Protein AF-0000000085149454 (afdb_homodimer)

Organism: Shewanella frigidimarina (strain NCIMB 400) (NCBI:txid318167)

pLDDT: mean 87.67, std 16.15, range [31.62, 98.44]

Nearest PDB structures (foldseek):
  8e40-assembly1_B  TM=4.290E-01  e=4.181E+00  Human immunodeficiency virus 1
  7w1m-assembly1_A  TM=2.652E-01  e=2.226E+00  Homo sapiens
  8e40-assembly1_B  TM=4.292E-01  e=3.716E+00  Human immunodeficiency virus 1
  5yzm-assembly1_A  TM=4.929E-01  e=4.513E+00  Deinococcus radiodurans R1 = ATCC 13939 = DSM 20539

Secondary structure (DSSP, 8-state):
---------------HHHHHHHHHHHHHHHHHHHHHHTT-EEEEE-GGG-EEETTTEEEEEEEEEESS-EEEEEEEESEEEEEEEGGG-SSHHHHHHHHHHHHHHHHHHHHHTSGGGSHHHHHHHHHHHHHHHHHHHHHH-GGGT-/---------------HHHHHHHHHHHHHHHHHHHHHHTT-EEEEE-GGG-EEETTTEEEEEEEEEESS-EEEEEEEESEEEEEEEGGG-SSHHHHHHHHHHHHHHHHHHHHHTSGGGSHHHHHHHHHHHHHHHHHHHHHH-GGGT-

Foldseek 3Di:
DPPPPPPPPPPPPPDPVVVQVVQVVVQVVLQQVVCVVVFWHFDDWPVVQWADQPQAKTWTWTFTPPPHTFIKIWIGHPADIDIDGCVQAVGSLSVLLVLLVVLLVVLVVLVVVVVVVDVVSPVVSVRSNVVSVVSVVCSVPVVRVD/DPPPPPPPPPPPPPDPVVVQVVQVVVQVVLQQVVCVVVFWHFDDWPVVQWADQPQAKTWTWTFTPPPHTFIKIWMGHPADIDIDGCVQAVGSLSVLLVLLVVLLVVLVVLVVVVVVVDVVSPVVSVRSNVVSVVSVVCSVPVVRVD

Structure (mmCIF, N/CA/C/O backbone):
data_AF-0000000085149454-model_v1
#
loop_
_entity.id
_entity.type
_entity.pdbx_description
1 polymer 'DUF4826 domain-containing protein'
#
loop_
_atom_site.group_PDB
_atom_site.id
_atom_site.type_symbol
_atom_site.label_atom_id
_atom_site.label_alt_id
_atom_site.label_comp_id
_atom_site.label_asym_id
_atom_site.label_entity_id
_atom_site.label_seq_id
_atom_site.pdbx_PDB_ins_code
_atom_site.Cartn_x
_atom_site.Cartn_y
_atom_site.Cartn_z
_atom_site.occupancy
_atom_site.B_iso_or_equiv
_atom_site.auth_seq_id
_atom_site.auth_comp_id
_atom_site.auth_asym_id
_atom_site.auth_atom_id
_atom_site.pdbx_PDB_model_num
ATOM 1 N N . MET A 1 1 ? 54.062 4.578 -20.328 1 31.62 1 MET A N 1
ATOM 2 C CA . MET A 1 1 ? 52.625 4.648 -20.453 1 31.62 1 MET A CA 1
ATOM 3 C C . MET A 1 1 ? 51.938 4.406 -19.094 1 31.62 1 MET A C 1
ATOM 5 O O . MET A 1 1 ? 52.062 3.318 -18.531 1 31.62 1 MET A O 1
ATOM 9 N N . THR A 1 2 ? 51.969 5.34 -18.172 1 37.88 2 THR A N 1
ATOM 10 C CA . THR A 1 2 ? 51.531 5.363 -16.781 1 37.88 2 THR A CA 1
ATOM 11 C C . THR A 1 2 ? 50.031 5.016 -16.672 1 37.88 2 THR A C 1
ATOM 13 O O . THR A 1 2 ? 49.219 5.633 -17.328 1 37.88 2 THR A O 1
ATOM 16 N N . GLU A 1 3 ? 49.656 3.742 -16.625 1 36.41 3 GLU A N 1
ATOM 17 C CA . GLU A 1 3 ? 48.312 3.23 -16.359 1 36.41 3 GLU A CA 1
ATOM 18 C C . GLU A 1 3 ? 47.656 3.971 -15.188 1 36.41 3 GLU A C 1
ATOM 20 O O . GLU A 1 3 ? 48.125 3.867 -14.047 1 36.41 3 GLU A O 1
ATOM 25 N N . GLU A 1 4 ? 47.375 5.258 -15.344 1 37.84 4 GLU A N 1
ATOM 26 C CA . GLU A 1 4 ? 46.594 5.902 -14.305 1 37.84 4 GLU A CA 1
ATOM 27 C C . GLU A 1 4 ? 45.375 5.047 -13.938 1 37.84 4 GLU A C 1
ATOM 29 O O . GLU A 1 4 ? 44.562 4.719 -14.797 1 37.84 4 GLU A O 1
ATOM 34 N N . VAL A 1 5 ? 45.5 4.105 -12.961 1 39.81 5 VAL A N 1
ATOM 35 C CA . VAL A 1 5 ? 44.406 3.383 -12.312 1 39.81 5 VAL A CA 1
ATOM 36 C C . VAL A 1 5 ? 43.219 4.336 -12.055 1 39.81 5 VAL A C 1
ATOM 38 O O . VAL A 1 5 ? 43.406 5.371 -11.406 1 39.81 5 VAL A O 1
ATOM 41 N N . ALA A 1 6 ? 42.469 4.617 -13.031 1 39.81 6 ALA A N 1
ATOM 42 C CA . ALA A 1 6 ? 41.188 5.285 -12.781 1 39.81 6 ALA A CA 1
ATOM 43 C C . ALA A 1 6 ? 40.625 4.898 -11.422 1 39.81 6 ALA A C 1
ATOM 45 O O . ALA A 1 6 ? 40.406 3.715 -11.148 1 39.81 6 ALA A O 1
ATOM 46 N N . GLU A 1 7 ? 41.125 5.355 -10.273 1 40.78 7 GLU A N 1
ATOM 47 C CA . GLU A 1 7 ? 40.438 5.203 -9 1 40.78 7 GLU A CA 1
ATOM 48 C C . GLU A 1 7 ? 38.938 5.332 -9.164 1 40.78 7 GLU A C 1
ATOM 50 O O . GLU A 1 7 ? 38.438 6.355 -9.641 1 40.78 7 GLU A O 1
ATOM 55 N N . SER A 1 8 ? 38.219 4.379 -9.641 1 42.62 8 SER A N 1
ATOM 56 C CA . SER A 1 8 ? 36.75 4.34 -9.562 1 42.62 8 SER A CA 1
ATOM 57 C C . SER A 1 8 ? 36.25 5.027 -8.305 1 42.62 8 SER A C 1
ATOM 59 O O . SER A 1 8 ? 36.594 4.621 -7.188 1 42.62 8 SER A O 1
ATOM 61 N N . VAL A 1 9 ? 36.281 6.246 -8.125 1 40.88 9 VAL A N 1
ATOM 62 C CA . VAL A 1 9 ? 35.594 6.965 -7.055 1 40.88 9 VAL A CA 1
ATOM 63 C C . VAL A 1 9 ? 34.312 6.234 -6.688 1 40.88 9 VAL A C 1
ATOM 65 O O . VAL A 1 9 ? 33.438 6.07 -7.523 1 40.88 9 VAL A O 1
ATOM 68 N N . ALA A 1 10 ? 34.281 5.191 -5.867 1 44.72 10 ALA A N 1
ATOM 69 C CA . ALA A 1 10 ? 33.156 4.477 -5.273 1 44.72 10 ALA A CA 1
ATOM 70 C C . ALA A 1 10 ? 32 5.422 -5 1 44.72 10 ALA A C 1
ATOM 72 O O . ALA A 1 10 ? 32.188 6.504 -4.434 1 44.72 10 ALA A O 1
ATOM 73 N N . GLN A 1 11 ? 31.172 5.762 -5.797 1 51.03 11 GLN A N 1
ATOM 74 C CA . GLN A 1 11 ? 29.984 6.543 -5.48 1 51.03 11 GLN A CA 1
ATOM 75 C C . GLN A 1 11 ? 29.453 6.203 -4.09 1 51.03 11 GLN A C 1
ATOM 77 O O . GLN A 1 11 ? 29.297 5.031 -3.752 1 51.03 11 GLN A O 1
ATOM 82 N N . PRO A 1 12 ? 29.641 6.988 -3.045 1 52.53 12 PRO A N 1
ATOM 83 C CA . PRO A 1 12 ? 29.281 6.707 -1.653 1 52.53 12 PRO A CA 1
ATOM 84 C C . PRO A 1 12 ? 27.906 6.082 -1.513 1 52.53 12 PRO A C 1
ATOM 86 O O . PRO A 1 12 ? 27.016 6.332 -2.342 1 52.53 12 PRO A O 1
ATOM 89 N N . THR A 1 13 ? 27.781 4.812 -1.107 1 59.75 13 THR A N 1
ATOM 90 C CA . THR A 1 13 ? 26.5 4.273 -0.677 1 59.75 13 THR A CA 1
ATOM 91 C C . THR A 1 13 ? 25.625 5.371 -0.081 1 59.75 13 THR A C 1
ATOM 93 O O . THR A 1 13 ? 26.109 6.211 0.681 1 59.75 13 THR A O 1
ATOM 96 N N . PRO A 1 14 ? 24.703 5.758 -0.839 1 62.75 14 PRO A N 1
ATOM 97 C CA . PRO A 1 14 ? 23.922 6.883 -0.324 1 62.75 14 PRO A CA 1
ATOM 98 C C . PRO A 1 14 ? 23.672 6.785 1.179 1 62.75 14 PRO A C 1
ATOM 100 O O . PRO A 1 14 ? 23.438 5.695 1.699 1 62.75 14 PRO A O 1
ATOM 103 N N . ASP A 1 15 ? 24.031 7.754 2.002 1 77.5 15 ASP A N 1
ATOM 104 C CA . ASP A 1 15 ? 23.797 7.969 3.426 1 77.5 15 ASP A CA 1
ATOM 105 C C . ASP A 1 15 ? 22.312 7.789 3.773 1 77.5 15 ASP A C 1
ATOM 107 O O . ASP A 1 15 ? 21.453 8.406 3.154 1 77.5 15 ASP A O 1
ATOM 111 N N . PRO A 1 16 ? 21.953 6.703 4.484 1 81.94 16 PRO A N 1
ATOM 112 C CA . PRO A 1 16 ? 20.578 6.469 4.895 1 81.94 16 PRO A CA 1
ATOM 113 C C . PRO A 1 16 ? 19.859 7.75 5.309 1 81.94 16 PRO A C 1
ATOM 115 O O . PRO A 1 16 ? 18.656 7.902 5.059 1 81.94 16 PRO A O 1
ATOM 118 N N . GLU A 1 17 ? 20.594 8.633 5.816 1 85.5 17 GLU A N 1
ATOM 119 C CA . GLU A 1 17 ? 19.984 9.891 6.234 1 85.5 17 GLU A CA 1
ATOM 120 C C . GLU A 1 17 ? 19.609 10.758 5.031 1 85.5 17 GLU A C 1
ATOM 122 O O . GLU A 1 17 ? 18.562 11.414 5.027 1 85.5 17 GLU A O 1
ATOM 127 N N . ALA A 1 18 ? 20.438 10.711 4.129 1 84.31 18 ALA A N 1
ATOM 128 C CA . ALA A 1 18 ? 20.172 11.477 2.914 1 84.31 18 ALA A CA 1
ATOM 129 C C . ALA A 1 18 ? 18.938 10.938 2.186 1 84.31 18 ALA A C 1
ATOM 131 O O . ALA A 1 18 ? 18.125 11.703 1.671 1 84.31 18 ALA A O 1
ATOM 132 N N . LEU A 1 19 ? 18.828 9.664 2.268 1 83 19 LEU A N 1
ATOM 133 C CA . LEU A 1 19 ? 17.688 9.023 1.613 1 83 19 LEU A CA 1
ATOM 134 C C . LEU A 1 19 ? 16.391 9.359 2.332 1 83 19 LEU A C 1
ATOM 136 O O . LEU A 1 19 ? 15.367 9.602 1.69 1 83 19 LEU A O 1
ATOM 140 N N . ARG A 1 20 ? 16.484 9.391 3.617 1 89.69 20 ARG A N 1
ATOM 141 C CA . ARG A 1 20 ? 15.312 9.719 4.414 1 89.69 20 ARG A CA 1
ATOM 142 C C . ARG A 1 20 ? 14.859 11.156 4.16 1 89.69 20 ARG A C 1
ATOM 144 O O . ARG A 1 20 ? 13.656 11.422 4.027 1 89.69 20 ARG A O 1
ATOM 151 N N . GLN A 1 21 ? 15.742 12.062 4.07 1 90.56 21 GLN A N 1
ATOM 152 C CA . GLN A 1 21 ? 15.414 13.469 3.834 1 90.56 21 GLN A CA 1
ATOM 153 C C . GLN A 1 21 ? 14.789 13.664 2.457 1 90.56 21 GLN A C 1
ATOM 155 O O . GLN A 1 21 ? 13.836 14.43 2.305 1 90.56 21 GLN A O 1
ATOM 160 N N . GLU A 1 22 ? 15.352 12.984 1.564 1 87.94 22 GLU A N 1
ATOM 161 C CA . GLU A 1 22 ? 14.797 13.062 0.214 1 87.94 22 GLU A CA 1
ATOM 162 C C . GLU A 1 22 ? 13.383 12.508 0.162 1 87.94 22 GLU A C 1
ATOM 164 O O . GLU A 1 22 ? 12.508 13.062 -0.511 1 87.94 22 GLU A O 1
ATOM 169 N N . TRP A 1 23 ? 13.234 11.43 0.861 1 91.81 23 TRP A N 1
ATOM 170 C CA . TRP A 1 23 ? 11.906 10.828 0.929 1 91.81 23 TRP A CA 1
ATOM 171 C C . TRP A 1 23 ? 10.906 11.797 1.55 1 91.81 23 TRP A C 1
ATOM 173 O O . TRP A 1 23 ? 9.789 11.961 1.041 1 91.81 23 TRP A O 1
ATOM 183 N N . VAL A 1 24 ? 11.305 12.477 2.631 1 95 24 VAL A N 1
ATOM 184 C CA . VAL A 1 24 ? 10.438 13.414 3.328 1 95 24 VAL A CA 1
ATOM 185 C C . VAL A 1 24 ? 10.078 14.578 2.4 1 95 24 VAL A C 1
ATOM 187 O O . VAL A 1 24 ? 8.922 15.008 2.352 1 95 24 VAL A O 1
ATOM 190 N N . ARG A 1 25 ? 11.055 15.016 1.659 1 93.12 25 ARG A N 1
ATOM 191 C CA . ARG A 1 25 ? 10.836 16.109 0.715 1 93.12 25 ARG A CA 1
ATOM 192 C C . ARG A 1 25 ? 9.82 15.703 -0.353 1 93.12 25 ARG A C 1
ATOM 194 O O . ARG A 1 25 ? 8.922 16.484 -0.686 1 93.12 25 ARG A O 1
ATOM 201 N N . THR A 1 26 ? 10 14.562 -0.821 1 93.5 26 THR A N 1
ATOM 202 C CA . THR A 1 26 ? 9.094 14.062 -1.846 1 93.5 26 THR A CA 1
ATOM 203 C C . THR A 1 26 ? 7.668 13.977 -1.309 1 93.5 26 THR A C 1
ATOM 205 O O . THR A 1 26 ? 6.715 14.352 -1.998 1 93.5 26 THR A O 1
ATOM 208 N N . GLN A 1 27 ? 7.523 13.484 -0.084 1 95.5 27 GLN A N 1
ATOM 209 C CA . GLN A 1 27 ? 6.199 13.367 0.516 1 95.5 27 GLN A CA 1
ATOM 210 C C . GLN A 1 27 ? 5.598 14.742 0.782 1 95.5 27 GLN A C 1
ATOM 212 O O . GLN A 1 27 ? 4.383 14.93 0.649 1 95.5 27 GLN A O 1
ATOM 217 N N . PHE A 1 28 ? 6.441 15.797 1.107 1 96.12 28 PHE A N 1
ATOM 218 C CA . PHE A 1 28 ? 5.977 17.156 1.335 1 96.12 28 PHE A CA 1
ATOM 219 C C . PHE A 1 28 ? 5.406 17.75 0.055 1 96.12 28 PHE A C 1
ATOM 221 O O . PHE A 1 28 ? 4.344 18.375 0.076 1 96.12 28 PHE A O 1
ATOM 228 N N . GLN A 1 29 ? 6.07 17.469 -1.033 1 94.12 29 GLN A N 1
ATOM 229 C CA . GLN A 1 29 ? 5.613 17.969 -2.33 1 94.12 29 GLN A CA 1
ATOM 230 C C . GLN A 1 29 ? 4.289 17.312 -2.73 1 94.12 29 GLN A C 1
ATOM 232 O O . GLN A 1 29 ? 3.385 18 -3.217 1 94.12 29 GLN A O 1
ATOM 237 N N . LYS A 1 30 ? 4.223 16.109 -2.496 1 94.75 30 LYS A N 1
ATOM 238 C CA . LYS A 1 30 ? 2.986 15.391 -2.797 1 94.75 30 LYS A CA 1
ATOM 239 C C . LYS A 1 30 ? 1.822 15.938 -1.975 1 94.75 30 LYS A C 1
ATOM 241 O O . LYS A 1 30 ? 0.742 16.188 -2.51 1 94.75 30 LYS A O 1
ATOM 246 N N . ALA A 1 31 ? 2.033 16.125 -0.681 1 97 31 ALA A N 1
ATOM 247 C CA . ALA A 1 31 ? 1.018 16.656 0.221 1 97 31 ALA A CA 1
ATOM 248 C C . ALA A 1 31 ? 0.583 18.062 -0.213 1 97 31 ALA A C 1
ATOM 250 O O . ALA A 1 31 ? -0.613 18.359 -0.257 1 97 31 ALA A O 1
ATOM 251 N N . ASN A 1 32 ? 1.528 18.859 -0.635 1 95.5 32 ASN A N 1
ATOM 252 C CA . ASN A 1 32 ? 1.24 20.234 -1.06 1 95.5 32 ASN A CA 1
ATOM 253 C C . ASN A 1 32 ? 0.437 20.25 -2.357 1 95.5 32 ASN A C 1
ATOM 255 O O . ASN A 1 32 ? -0.522 21.016 -2.484 1 95.5 32 ASN A O 1
ATOM 259 N N . ARG A 1 33 ? 0.853 19.453 -3.217 1 95.19 33 ARG A N 1
ATOM 260 C CA . ARG A 1 33 ? 0.145 19.375 -4.488 1 95.19 33 ARG A CA 1
ATOM 261 C C . ARG A 1 33 ? -1.302 18.938 -4.285 1 95.19 33 ARG A C 1
ATOM 263 O O . ARG A 1 33 ? -2.215 19.484 -4.906 1 95.19 33 ARG A O 1
ATOM 270 N N . PHE A 1 34 ? -1.481 17.984 -3.471 1 96.75 34 PHE A N 1
ATOM 271 C CA . PHE A 1 34 ? -2.814 17.484 -3.164 1 96.75 34 PHE A CA 1
ATOM 272 C C . PHE A 1 34 ? -3.68 18.578 -2.547 1 96.75 34 PHE A C 1
ATOM 274 O O . PHE A 1 34 ? -4.82 18.781 -2.971 1 96.75 34 PHE A O 1
ATOM 281 N N . LEU A 1 35 ? -3.166 19.312 -1.598 1 96.69 35 LEU A N 1
ATOM 282 C CA . LEU A 1 35 ? -3.92 20.375 -0.943 1 96.69 35 LEU A CA 1
ATOM 283 C C . LEU A 1 35 ? -4.27 21.484 -1.933 1 96.69 35 LEU A C 1
ATOM 285 O O . LEU A 1 35 ? -5.383 22.016 -1.906 1 96.69 35 LEU A O 1
ATOM 289 N N . ALA A 1 36 ? -3.283 21.734 -2.807 1 94.62 36 ALA A N 1
ATOM 290 C CA . ALA A 1 36 ? -3.52 22.75 -3.83 1 94.62 36 ALA A CA 1
ATOM 291 C C . ALA A 1 36 ? -4.688 22.359 -4.73 1 94.62 36 ALA A C 1
ATOM 293 O O . ALA A 1 36 ? -5.523 23.203 -5.074 1 94.62 36 ALA A O 1
ATOM 294 N N . GLU A 1 37 ? -4.742 21.094 -5.07 1 95.62 37 GLU A N 1
ATOM 295 C CA . GLU A 1 37 ? -5.832 20.594 -5.902 1 95.62 37 GLU A CA 1
ATOM 296 C C . GLU A 1 37 ? -7.176 20.719 -5.191 1 95.62 37 GLU A C 1
ATOM 298 O O . GLU A 1 37 ? -8.219 20.828 -5.836 1 95.62 37 GLU A O 1
ATOM 303 N N . LYS A 1 38 ? -7.207 20.672 -3.906 1 95 38 LYS A N 1
ATOM 304 C CA . LYS A 1 38 ? -8.422 20.781 -3.107 1 95 38 LYS A CA 1
ATOM 305 C C . LYS A 1 38 ? -8.719 22.25 -2.773 1 95 38 LYS A C 1
ATOM 307 O O . LYS A 1 38 ? -9.672 22.547 -2.055 1 95 38 LYS A O 1
ATOM 312 N N . GLY A 1 39 ? -7.816 23.172 -3.25 1 94.25 39 GLY A N 1
ATOM 313 C CA . GLY A 1 39 ? -8.008 24.594 -3.043 1 94.25 39 GLY A CA 1
ATOM 314 C C . GLY A 1 39 ? -7.453 25.078 -1.718 1 94.25 39 GLY A C 1
ATOM 315 O O . GLY A 1 39 ? -7.836 26.156 -1.232 1 94.25 39 GLY A O 1
ATOM 316 N N . VAL A 1 40 ? -6.703 24.312 -1.055 1 94.69 40 VAL A N 1
ATOM 317 C CA . VAL A 1 40 ? -6.098 24.672 0.224 1 94.69 40 VAL A CA 1
ATOM 318 C C . VAL A 1 40 ? -4.625 25.016 0.021 1 94.69 40 VAL A C 1
ATOM 320 O O . VAL A 1 40 ? -3.891 24.281 -0.637 1 94.69 40 VAL A O 1
ATOM 323 N N . ILE A 1 41 ? -4.211 26.156 0.571 1 91.62 41 ILE A N 1
ATOM 324 C CA . ILE A 1 41 ? -2.82 26.578 0.471 1 91.62 41 ILE A CA 1
ATOM 325 C C . ILE A 1 41 ? -2.18 26.578 1.857 1 91.62 41 ILE A C 1
ATOM 327 O O . ILE A 1 41 ? -2.426 27.484 2.66 1 91.62 41 ILE A O 1
ATOM 331 N N . PRO A 1 42 ? -1.394 25.547 2.08 1 93 42 PRO A N 1
ATOM 332 C CA . PRO A 1 42 ? -0.76 25.516 3.4 1 93 42 PRO A CA 1
ATOM 333 C C . PRO A 1 42 ? 0.198 26.688 3.615 1 93 42 PRO A C 1
ATOM 335 O O . PRO A 1 42 ? 0.878 27.125 2.678 1 93 42 PRO A O 1
ATOM 338 N N . SER A 1 43 ? 0.199 27.266 4.828 1 92.44 43 SER A N 1
ATOM 339 C CA . SER A 1 43 ? 1.059 28.406 5.152 1 92.44 43 SER A CA 1
ATOM 340 C C . SER A 1 43 ? 2.195 27.984 6.082 1 92.44 43 SER A C 1
ATOM 342 O O . SER A 1 43 ? 3.25 28.625 6.105 1 92.44 43 SER A O 1
ATOM 344 N N . LYS A 1 44 ? 1.966 26.969 6.898 1 95.62 44 LYS A N 1
ATOM 345 C CA . LYS A 1 44 ? 2.947 26.562 7.902 1 95.62 44 LYS A CA 1
ATOM 346 C C . LYS A 1 44 ? 2.779 25.094 8.281 1 95.62 44 LYS A C 1
ATOM 348 O O . LYS A 1 44 ? 1.657 24.625 8.461 1 95.62 44 LYS A O 1
ATOM 353 N N . VAL A 1 45 ? 3.949 24.375 8.375 1 97.06 45 VAL A N 1
ATOM 354 C CA . VAL A 1 45 ? 3.969 23 8.875 1 97.06 45 VAL A CA 1
ATOM 355 C C . VAL A 1 45 ? 4.363 23 10.352 1 97.06 45 VAL A C 1
ATOM 357 O O . VAL A 1 45 ? 5.367 23.609 10.734 1 97.06 45 VAL A O 1
ATOM 360 N N . LEU A 1 46 ? 3.594 22.438 11.172 1 97.88 46 LEU A N 1
ATOM 361 C CA . LEU A 1 46 ? 3.988 22.219 12.555 1 97.88 46 LEU A CA 1
ATOM 362 C C . LEU A 1 46 ? 4.809 20.938 12.688 1 97.88 46 LEU A C 1
ATOM 364 O O . LEU A 1 46 ? 4.273 19.891 13.07 1 97.88 46 LEU A O 1
ATOM 368 N N . ALA A 1 47 ? 6.086 20.984 12.508 1 95.81 47 ALA A N 1
ATOM 369 C CA . ALA A 1 47 ? 7 19.859 12.328 1 95.81 47 ALA A CA 1
ATOM 370 C C . ALA A 1 47 ? 7.082 19 13.594 1 95.81 47 ALA A C 1
ATOM 372 O O . ALA A 1 47 ? 7.164 17.781 13.516 1 95.81 47 ALA A O 1
ATOM 373 N N . ASP A 1 48 ? 6.977 19.656 14.75 1 96.31 48 ASP A N 1
ATOM 374 C CA . ASP A 1 48 ? 7.125 18.953 16.031 1 96.31 48 ASP A CA 1
ATOM 375 C C . ASP A 1 48 ? 5.953 18.016 16.266 1 96.31 48 ASP A C 1
ATOM 377 O O . ASP A 1 48 ? 6.07 17.062 17.047 1 96.31 48 ASP A O 1
ATOM 381 N N . GLU A 1 49 ? 4.859 18.297 15.602 1 97.5 49 GLU A N 1
ATOM 382 C CA . GLU A 1 49 ? 3.666 17.484 15.805 1 97.5 49 GLU A CA 1
ATOM 383 C C . GLU A 1 49 ? 3.432 16.531 14.633 1 97.5 49 GLU A C 1
ATOM 385 O O . GLU A 1 49 ? 2.535 15.688 14.672 1 97.5 49 GLU A O 1
ATOM 390 N N . SER A 1 50 ? 4.246 16.703 13.555 1 98.06 50 SER A N 1
ATOM 391 C CA . SER A 1 50 ? 4.18 15.852 12.375 1 98.06 50 SER A CA 1
ATOM 392 C C . SER A 1 50 ? 5.062 14.617 12.539 1 98.06 50 SER A C 1
ATOM 394 O O . SER A 1 50 ? 5.98 14.602 13.359 1 98.06 50 SER A O 1
ATOM 396 N N . ARG A 1 51 ? 4.766 13.531 11.852 1 97.81 51 ARG A N 1
ATOM 397 C CA . ARG A 1 51 ? 5.535 12.289 11.922 1 97.81 51 ARG A CA 1
ATOM 398 C C . ARG A 1 51 ? 5.852 11.766 10.531 1 97.81 51 ARG A C 1
ATOM 400 O O . ARG A 1 51 ? 4.992 11.766 9.648 1 97.81 51 ARG A O 1
ATOM 407 N N . TYR A 1 52 ? 7.094 11.453 10.367 1 96.69 52 TYR A N 1
ATOM 408 C CA . TYR A 1 52 ? 7.574 10.891 9.109 1 96.69 52 TYR A CA 1
ATOM 409 C C . TYR A 1 52 ? 7.957 9.43 9.266 1 96.69 52 TYR A C 1
ATOM 411 O O . TYR A 1 52 ? 9.055 9.117 9.742 1 96.69 52 TYR A O 1
ATOM 419 N N . LEU A 1 53 ? 7.078 8.578 8.82 1 94.88 53 LEU A N 1
ATOM 420 C CA . LEU A 1 53 ? 7.258 7.141 8.984 1 94.88 53 LEU A CA 1
ATOM 421 C C . LEU A 1 53 ? 7.762 6.504 7.695 1 94.88 53 LEU A C 1
ATOM 423 O O . LEU A 1 53 ? 7.055 5.707 7.074 1 94.88 53 LEU A O 1
ATOM 427 N N . ALA A 1 54 ? 9 6.867 7.391 1 92.81 54 ALA A N 1
ATOM 428 C CA . ALA A 1 54 ? 9.617 6.309 6.191 1 92.81 54 ALA A CA 1
ATOM 429 C C . ALA A 1 54 ? 9.773 4.797 6.305 1 92.81 54 ALA A C 1
ATOM 431 O O . ALA A 1 54 ? 10.133 4.281 7.371 1 92.81 54 ALA A O 1
ATOM 432 N N . PRO A 1 55 ? 9.562 4.09 5.242 1 91.88 55 PRO A N 1
ATOM 433 C CA . PRO A 1 55 ? 9.18 4.504 3.891 1 91.88 55 PRO A CA 1
ATOM 434 C C . PRO A 1 55 ? 7.676 4.398 3.646 1 91.88 55 PRO A C 1
ATOM 436 O O . PRO A 1 55 ? 7.234 4.367 2.494 1 91.88 55 PRO A O 1
ATOM 439 N N . TYR A 1 56 ? 6.875 4.418 4.688 1 92.81 56 TYR A N 1
ATOM 440 C CA . TYR A 1 56 ? 5.461 4.074 4.551 1 92.81 56 TYR A CA 1
ATOM 441 C C . TYR A 1 56 ? 4.621 5.312 4.27 1 92.81 56 TYR A C 1
ATOM 443 O O . TYR A 1 56 ? 4.008 5.426 3.209 1 92.81 56 TYR A O 1
ATOM 451 N N . LEU A 1 57 ? 4.719 6.27 5.176 1 96.88 57 LEU A N 1
ATOM 452 C CA . LEU A 1 57 ? 3.891 7.461 5.008 1 96.88 57 LEU A CA 1
ATOM 453 C C . LEU A 1 57 ? 4.414 8.609 5.863 1 96.88 57 LEU A C 1
ATOM 455 O O . LEU A 1 57 ? 5.242 8.406 6.754 1 96.88 57 LEU A O 1
ATOM 459 N N . ALA A 1 58 ? 4 9.812 5.469 1 97.94 58 ALA A N 1
ATOM 460 C CA . ALA A 1 58 ? 4.184 11.016 6.27 1 97.94 58 ALA A CA 1
ATOM 461 C C . ALA A 1 58 ? 2.842 11.641 6.641 1 97.94 58 ALA A C 1
ATOM 463 O O . ALA A 1 58 ? 1.918 11.672 5.824 1 97.94 58 ALA A O 1
ATOM 464 N N . ILE A 1 59 ? 2.725 12.062 7.891 1 98.38 59 ILE A N 1
ATOM 465 C CA . ILE A 1 59 ? 1.541 12.766 8.375 1 98.38 59 ILE A CA 1
ATOM 466 C C . ILE A 1 59 ? 1.935 14.156 8.883 1 98.38 59 ILE A C 1
ATOM 468 O O . ILE A 1 59 ? 2.811 14.281 9.742 1 98.38 59 ILE A O 1
ATOM 472 N N . TRP A 1 60 ? 1.317 15.117 8.281 1 98.25 60 TRP A N 1
ATOM 473 C CA . TRP A 1 60 ? 1.692 16.5 8.531 1 98.25 60 TRP A CA 1
ATOM 474 C C . TRP A 1 60 ? 0.565 17.25 9.234 1 98.25 60 TRP A C 1
ATOM 476 O O . TRP A 1 60 ? -0.603 17.125 8.867 1 98.25 60 TRP A O 1
ATOM 486 N N . LYS A 1 61 ? 0.934 17.984 10.258 1 98.31 61 LYS A N 1
ATOM 487 C CA . LYS A 1 61 ? 0.057 19.016 10.789 1 98.31 61 LYS A CA 1
ATOM 488 C C . LYS A 1 61 ? 0.357 20.375 10.141 1 98.31 61 LYS A C 1
ATOM 490 O O . LYS A 1 61 ? 1.468 20.891 10.266 1 98.31 61 LYS A O 1
ATOM 495 N N . MET A 1 62 ? -0.635 20.938 9.414 1 97.56 62 MET A N 1
ATOM 496 C CA . MET A 1 62 ? -0.366 22.141 8.625 1 97.56 62 MET A CA 1
ATOM 497 C C . MET A 1 62 ? -1.429 23.203 8.867 1 97.56 62 MET A C 1
ATOM 499 O O . MET A 1 62 ? -2.615 22.891 8.984 1 97.56 62 MET A O 1
ATOM 503 N N . GLU A 1 63 ? -0.964 24.344 8.875 1 97.06 63 GLU A N 1
ATOM 504 C CA . GLU A 1 63 ? -1.86 25.5 8.945 1 97.06 63 GLU A CA 1
ATOM 505 C C . GLU A 1 63 ? -2.1 26.094 7.566 1 97.06 63 GLU A C 1
ATOM 507 O O . GLU A 1 63 ? -1.199 26.109 6.723 1 97.06 63 GLU A O 1
ATOM 512 N N . SER A 1 64 ? -3.311 26.438 7.332 1 94.81 64 SER A N 1
ATOM 513 C CA . SER A 1 64 ? -3.65 27.172 6.113 1 94.81 64 SER A CA 1
ATOM 514 C C . SER A 1 64 ? -4.336 28.484 6.434 1 94.81 64 SER A C 1
ATOM 516 O O . SER A 1 64 ? -5.07 28.594 7.422 1 94.81 64 SER A O 1
ATOM 518 N N . LYS A 1 65 ? -4.035 29.516 5.617 1 91.69 65 LYS A N 1
ATOM 519 C CA . LYS A 1 65 ? -4.703 30.812 5.742 1 91.69 65 LYS A CA 1
ATOM 520 C C . LYS A 1 65 ? -5.738 31 4.637 1 91.69 65 LYS A C 1
ATOM 522 O O . LYS A 1 65 ? -6.605 31.859 4.734 1 91.69 65 LYS A O 1
ATOM 527 N N . GLN A 1 66 ? -5.605 30.25 3.602 1 87.69 66 GLN A N 1
ATOM 528 C CA . GLN A 1 66 ? -6.512 30.312 2.459 1 87.69 66 GLN A CA 1
ATOM 529 C C . GLN A 1 66 ? -7.105 28.938 2.148 1 87.69 66 GLN A C 1
ATOM 531 O O . GLN A 1 66 ? -6.402 27.922 2.199 1 87.69 66 GLN A O 1
ATOM 536 N N . PRO A 1 67 ? -8.312 28.812 1.808 1 88.56 67 PRO A N 1
ATOM 537 C CA . PRO A 1 67 ? -9.266 29.906 1.664 1 88.56 67 PRO A CA 1
ATOM 538 C C . PRO A 1 67 ? -9.719 30.469 3.008 1 88.56 67 PRO A C 1
ATOM 540 O O . PRO A 1 67 ? -10.227 31.594 3.064 1 88.56 67 PRO A O 1
ATOM 543 N N . LYS A 1 68 ? -9.633 29.609 4.105 1 87.75 68 LYS A N 1
ATOM 544 C CA . LYS A 1 68 ? -9.898 30.078 5.461 1 87.75 68 LYS A CA 1
ATOM 545 C C . LYS A 1 68 ? -8.836 29.594 6.434 1 87.75 68 LYS A C 1
ATOM 547 O O . LYS A 1 68 ? -8.164 28.578 6.18 1 87.75 68 LYS A O 1
ATOM 552 N N . LYS A 1 69 ? -8.672 30.406 7.504 1 92.38 69 LYS A N 1
ATOM 553 C CA . LYS A 1 69 ? -7.734 29.984 8.539 1 92.38 69 LYS A CA 1
ATOM 554 C C . LYS A 1 69 ? -8.156 28.656 9.164 1 92.38 69 LYS A C 1
ATOM 556 O O . LYS A 1 69 ? -9.25 28.562 9.727 1 92.38 69 LYS A O 1
ATOM 561 N N . GLN A 1 70 ? -7.305 27.641 8.93 1 94.88 70 GLN A N 1
ATOM 562 C CA . GLN A 1 70 ? -7.629 26.312 9.422 1 94.88 70 GLN A CA 1
ATOM 563 C C . GLN A 1 70 ? -6.383 25.438 9.516 1 94.88 70 GLN A C 1
ATOM 565 O O . GLN A 1 70 ? -5.398 25.672 8.812 1 94.88 70 GLN A O 1
ATOM 570 N N . THR A 1 71 ? -6.422 24.625 10.508 1 97.06 71 THR A N 1
ATOM 571 C CA . THR A 1 71 ? -5.355 23.641 10.641 1 97.06 71 THR A CA 1
ATOM 572 C C . THR A 1 71 ? -5.848 22.266 10.234 1 97.06 71 THR A C 1
ATOM 574 O O . THR A 1 71 ? -6.988 21.891 10.523 1 97.06 71 THR A O 1
ATOM 577 N N . PHE A 1 72 ? -4.906 21.469 9.531 1 96.88 72 PHE A N 1
ATOM 578 C CA . PHE A 1 72 ? -5.297 20.172 8.992 1 96.88 72 PHE A CA 1
ATOM 579 C C . PHE A 1 72 ? -4.215 19.125 9.258 1 96.88 72 PHE A C 1
ATOM 581 O O . PHE A 1 72 ? -3.045 19.469 9.422 1 96.88 72 PHE A O 1
ATOM 588 N N . TRP A 1 73 ? -4.727 17.938 9.406 1 98.38 73 TRP A N 1
ATOM 589 C CA . TRP A 1 73 ? -3.832 16.797 9.203 1 98.38 73 TRP A CA 1
ATOM 590 C C . TRP A 1 73 ? -3.818 16.375 7.734 1 98.38 73 TRP A C 1
ATOM 592 O O . TRP A 1 73 ? -4.871 16.234 7.113 1 98.38 73 TRP A O 1
ATOM 602 N N . VAL A 1 74 ? -2.645 16.25 7.133 1 98.44 74 VAL A N 1
ATOM 603 C CA . VAL A 1 74 ? -2.504 15.789 5.758 1 98.44 74 VAL A CA 1
ATOM 604 C C . VAL A 1 74 ? -1.604 14.562 5.719 1 98.44 74 VAL A C 1
ATOM 606 O O . VAL A 1 74 ? -0.547 14.531 6.355 1 98.44 74 VAL A O 1
ATOM 609 N N . MET A 1 75 ? -2.051 13.523 4.98 1 98.12 75 MET A N 1
ATOM 610 C CA . MET A 1 75 ? -1.305 12.273 4.887 1 98.12 75 MET A CA 1
ATOM 611 C C . MET A 1 75 ? -0.825 12.039 3.457 1 98.12 75 MET A C 1
ATOM 613 O O . MET A 1 75 ? -1.567 12.273 2.502 1 98.12 75 MET A O 1
ATOM 617 N N . SER A 1 76 ? 0.399 11.617 3.252 1 97.19 76 SER A N 1
ATOM 618 C CA . SER A 1 76 ? 0.966 11.203 1.976 1 97.19 76 SER A CA 1
ATOM 619 C C . SER A 1 76 ? 1.893 10 2.15 1 97.19 76 SER A C 1
ATOM 621 O O . SER A 1 76 ? 2.346 9.719 3.262 1 97.19 76 SER A O 1
ATOM 623 N N . GLY A 1 77 ? 2.199 9.211 1.12 1 94.75 77 GLY A N 1
ATOM 624 C CA . GLY A 1 77 ? 3.012 8.008 1.152 1 94.75 77 GLY A CA 1
ATOM 625 C C . GLY A 1 77 ? 2.676 7.031 0.04 1 94.75 77 GLY A C 1
ATOM 626 O O . GLY A 1 77 ? 2.389 7.441 -1.086 1 94.75 77 GLY A O 1
ATOM 627 N N . ASP A 1 78 ? 2.844 5.801 0.394 1 90 78 ASP A N 1
ATOM 628 C CA . ASP A 1 78 ? 2.438 4.75 -0.536 1 90 78 ASP A CA 1
ATOM 629 C C . ASP A 1 78 ? 0.936 4.492 -0.449 1 90 78 ASP A C 1
ATOM 631 O O . ASP A 1 78 ? 0.507 3.352 -0.252 1 90 78 ASP A O 1
ATOM 635 N N . LEU A 1 79 ? 0.15 5.516 -0.441 1 93.12 79 LEU A N 1
ATOM 636 C CA . LEU A 1 79 ? -1.306 5.578 -0.357 1 93.12 79 LEU A CA 1
ATOM 637 C C . LEU A 1 79 ? -1.823 6.906 -0.896 1 93.12 79 LEU A C 1
ATOM 639 O O . LEU A 1 79 ? -1.053 7.855 -1.066 1 93.12 79 LEU A O 1
ATOM 643 N N . PRO A 1 80 ? -3.109 6.887 -1.34 1 93.06 80 PRO A N 1
ATOM 644 C CA . PRO A 1 80 ? -3.664 8.18 -1.756 1 93.06 80 PRO A CA 1
ATOM 645 C C . PRO A 1 80 ? -3.559 9.242 -0.667 1 93.06 80 PRO A C 1
ATOM 647 O O . PRO A 1 80 ? -3.738 8.945 0.516 1 93.06 80 PRO A O 1
ATOM 650 N N . SER A 1 81 ? -3.205 10.422 -1.066 1 97.25 81 SER A N 1
ATOM 651 C CA . SER A 1 81 ? -3.176 11.516 -0.104 1 97.25 81 SER A CA 1
ATOM 652 C C . SER A 1 81 ? -4.582 11.883 0.357 1 97.25 81 SER A C 1
ATOM 654 O O . SER A 1 81 ? -5.551 11.727 -0.391 1 97.25 81 SER A O 1
ATOM 656 N N . ASP A 1 82 ? -4.668 12.289 1.517 1 97.69 82 ASP A N 1
ATOM 657 C CA . ASP A 1 82 ? -5.922 12.734 2.111 1 97.69 82 ASP A CA 1
ATOM 658 C C . ASP A 1 82 ? -5.672 13.742 3.234 1 97.69 82 ASP A C 1
ATOM 660 O O . ASP A 1 82 ? -4.527 13.969 3.627 1 97.69 82 ASP A O 1
ATOM 664 N N . TYR A 1 83 ? -6.691 14.43 3.629 1 97.62 83 TYR A N 1
ATOM 665 C CA . TYR A 1 83 ? -6.539 15.414 4.695 1 97.62 83 TYR A CA 1
ATOM 666 C C . TYR A 1 83 ? -7.816 15.523 5.52 1 97.62 83 TYR A C 1
ATOM 668 O O . TYR A 1 83 ? -8.891 15.109 5.074 1 97.62 83 TYR A O 1
ATOM 676 N N . VAL A 1 84 ? -7.688 16 6.754 1 97 84 VAL A N 1
ATOM 677 C CA . VAL A 1 84 ? -8.828 16.172 7.648 1 97 84 VAL A CA 1
ATOM 678 C C . VAL A 1 84 ? -8.57 17.328 8.602 1 97 84 VAL A C 1
ATOM 680 O O . VAL A 1 84 ? -7.422 17.688 8.859 1 97 84 VAL A O 1
ATOM 683 N N . ASP A 1 85 ? -9.672 17.859 9.07 1 96.19 85 ASP A N 1
ATOM 684 C CA . ASP A 1 85 ? -9.562 18.938 10.062 1 96.19 85 ASP A CA 1
ATOM 685 C C . ASP A 1 85 ? -8.805 18.469 11.297 1 96.19 85 ASP A C 1
ATOM 687 O O . ASP A 1 85 ? -9.016 17.344 11.773 1 96.19 85 ASP A O 1
ATOM 691 N N . VAL A 1 86 ? -8.062 19.297 11.883 1 96.62 86 VAL A N 1
ATOM 692 C CA . VAL A 1 86 ? -7.188 18.984 13.008 1 96.62 86 VAL A CA 1
ATOM 693 C C . VAL A 1 86 ? -8.031 18.578 14.219 1 96.62 86 VAL A C 1
ATOM 695 O O . VAL A 1 86 ? -7.539 17.891 15.125 1 96.62 86 VAL A O 1
ATOM 698 N N . LYS A 1 87 ? -9.266 18.953 14.281 1 95.5 87 LYS A N 1
ATOM 699 C CA . LYS A 1 87 ? -10.133 18.75 15.438 1 95.5 87 LYS A CA 1
ATOM 700 C C . LYS A 1 87 ? -10.469 17.281 15.617 1 95.5 87 LYS A C 1
ATOM 702 O O . LYS A 1 87 ? -10.844 16.844 16.703 1 95.5 87 LYS A O 1
ATOM 707 N N . VAL A 1 88 ? -10.266 16.484 14.633 1 94.81 88 VAL A N 1
ATOM 708 C CA . VAL A 1 88 ? -10.703 15.094 14.688 1 94.81 88 VAL A CA 1
ATOM 709 C C . VAL A 1 88 ? -9.617 14.242 15.336 1 94.81 88 VAL A C 1
ATOM 711 O O . VAL A 1 88 ? -9.852 13.078 15.672 1 94.81 88 VAL A O 1
ATOM 714 N N . ALA A 1 89 ? -8.406 14.789 15.492 1 96.69 89 ALA A N 1
ATOM 715 C CA . ALA A 1 89 ? -7.281 14.047 16.062 1 96.69 89 ALA A CA 1
ATOM 716 C C . ALA A 1 89 ? -6.312 14.984 16.766 1 96.69 89 ALA A C 1
ATOM 718 O O . ALA A 1 89 ? -5.902 16 16.219 1 96.69 89 ALA A O 1
ATOM 719 N N . ALA A 1 90 ? -5.891 14.57 17.938 1 96.06 90 ALA A N 1
ATOM 720 C CA . ALA A 1 90 ? -4.996 15.406 18.75 1 96.06 90 ALA A CA 1
ATOM 721 C C . ALA A 1 90 ? -3.539 15.164 18.375 1 96.06 90 ALA A C 1
ATOM 723 O O . ALA A 1 90 ? -2.693 16.047 18.531 1 96.06 90 ALA A O 1
ATOM 724 N N . THR A 1 91 ? -3.279 13.938 17.953 1 97.88 91 THR A N 1
ATOM 725 C CA . THR A 1 91 ? -1.906 13.562 17.641 1 97.88 91 THR A CA 1
ATOM 726 C C . THR A 1 91 ? -1.82 12.984 16.219 1 97.88 91 THR A C 1
ATOM 728 O O . THR A 1 91 ? -2.842 12.641 15.625 1 97.88 91 THR A O 1
ATOM 731 N N . ALA A 1 92 ? -0.595 12.922 15.742 1 98.06 92 ALA A N 1
ATOM 732 C CA . ALA A 1 92 ? -0.365 12.281 14.445 1 98.06 92 ALA A CA 1
ATOM 733 C C . ALA A 1 92 ? -0.891 10.852 14.438 1 98.06 92 ALA A C 1
ATOM 735 O O . ALA A 1 92 ? -1.504 10.414 13.461 1 98.06 92 ALA A O 1
ATOM 736 N N . ARG A 1 93 ? -0.673 10.164 15.516 1 98 93 ARG A N 1
ATOM 737 C CA . ARG A 1 93 ? -1.122 8.781 15.648 1 98 93 ARG A CA 1
ATOM 738 C C . ARG A 1 93 ? -2.643 8.695 15.586 1 98 93 ARG A C 1
ATOM 740 O O . ARG A 1 93 ? -3.191 7.836 14.883 1 98 93 ARG A O 1
ATOM 747 N N . ASP A 1 94 ? -3.307 9.625 16.25 1 98.19 94 ASP A N 1
ATOM 748 C CA . ASP A 1 94 ? -4.766 9.68 16.219 1 98.19 94 ASP A CA 1
ATOM 749 C C . ASP A 1 94 ? -5.281 10.008 14.82 1 98.19 94 ASP A C 1
ATOM 751 O O . ASP A 1 94 ? -6.344 9.523 14.414 1 98.19 94 ASP A O 1
ATOM 755 N N . ALA A 1 95 ? -4.559 10.828 14.148 1 98.44 95 ALA A N 1
ATOM 756 C CA . ALA A 1 95 ? -4.957 11.188 12.789 1 98.44 95 ALA A CA 1
ATOM 757 C C . ALA A 1 95 ? -4.93 9.969 11.867 1 98.44 95 ALA A C 1
ATOM 759 O O . ALA A 1 95 ? -5.852 9.758 11.086 1 98.44 95 ALA A O 1
ATOM 760 N N . ILE A 1 96 ? -3.9 9.117 12.023 1 98.25 96 ILE A N 1
ATOM 761 C CA . ILE A 1 96 ? -3.781 7.906 11.211 1 98.25 96 ILE A CA 1
ATOM 762 C C . ILE A 1 96 ? -4.945 6.969 11.516 1 98.25 96 ILE A C 1
ATOM 764 O O . ILE A 1 96 ? -5.523 6.371 10.609 1 98.25 96 ILE A O 1
ATOM 768 N N . ARG A 1 97 ? -5.27 6.906 12.766 1 98 97 ARG A N 1
ATOM 769 C CA . ARG A 1 97 ? -6.414 6.094 13.172 1 98 97 ARG A CA 1
ATOM 770 C C . ARG A 1 97 ? -7.699 6.602 12.531 1 98 97 ARG A C 1
ATOM 772 O O . ARG A 1 97 ? -8.523 5.809 12.062 1 98 97 ARG A O 1
ATOM 779 N N . HIS A 1 98 ? -7.832 7.875 12.57 1 98.19 98 HIS A N 1
ATOM 780 C CA . HIS A 1 98 ? -9.023 8.477 11.992 1 98.19 98 HIS A CA 1
ATOM 781 C C . HIS A 1 98 ? -9.117 8.188 10.5 1 98.19 98 HIS A C 1
ATOM 783 O O . HIS A 1 98 ? -10.172 7.797 10 1 98.19 98 HIS A O 1
ATOM 789 N N . PHE A 1 99 ? -8.008 8.375 9.734 1 98.25 99 PHE A N 1
ATOM 790 C CA . PHE A 1 99 ? -7.988 8.07 8.312 1 98.25 99 PHE A CA 1
ATOM 791 C C . PHE A 1 99 ? -8.336 6.605 8.062 1 98.25 99 PHE A C 1
ATOM 793 O O . PHE A 1 99 ? -9.086 6.289 7.137 1 98.25 99 PHE A O 1
ATOM 800 N N . SER A 1 100 ? -7.777 5.73 8.922 1 97.88 100 SER A N 1
ATOM 801 C CA . SER A 1 100 ? -8.07 4.309 8.797 1 97.88 100 SER A CA 1
ATOM 802 C C . SER A 1 100 ? -9.57 4.047 8.891 1 97.88 100 SER A C 1
ATOM 804 O O . SER A 1 100 ? -10.141 3.371 8.039 1 97.88 100 SER A O 1
ATOM 806 N N . MET A 1 101 ? -10.227 4.594 9.875 1 96.69 101 MET A N 1
ATOM 807 C CA . MET A 1 101 ? -11.656 4.41 10.094 1 96.69 101 MET A CA 1
ATOM 808 C C . MET A 1 101 ? -12.469 4.992 8.938 1 96.69 101 MET A C 1
ATOM 810 O O . MET A 1 101 ? -13.375 4.344 8.422 1 96.69 101 MET A O 1
ATOM 814 N N . MET A 1 102 ? -12.117 6.152 8.523 1 97 102 MET A N 1
ATOM 815 C CA . MET A 1 102 ? -12.828 6.84 7.449 1 97 102 MET A CA 1
ATOM 816 C C . MET A 1 102 ? -12.734 6.055 6.145 1 97 102 MET A C 1
ATOM 818 O O . MET A 1 102 ? -13.719 5.938 5.418 1 97 102 MET A O 1
ATOM 822 N N . TRP A 1 103 ? -11.586 5.598 5.855 1 97.5 103 TRP A N 1
ATOM 823 C CA . TRP A 1 103 ? -11.391 4.859 4.613 1 97.5 103 TRP A CA 1
ATOM 824 C C . TRP A 1 103 ? -12.109 3.514 4.66 1 97.5 103 TRP A C 1
ATOM 826 O O . TRP A 1 103 ? -12.625 3.039 3.646 1 97.5 103 TRP A O 1
ATOM 836 N N . GLN A 1 104 ? -12.156 2.912 5.848 1 94.62 104 GLN A N 1
ATOM 837 C CA . GLN A 1 104 ? -12.922 1.681 6.031 1 94.62 104 GLN A CA 1
ATOM 838 C C . GLN A 1 104 ? -14.398 1.903 5.738 1 94.62 104 GLN A C 1
ATOM 840 O O . GLN A 1 104 ? -15.016 1.127 5.008 1 94.62 104 GLN A O 1
ATOM 845 N N . LEU A 1 105 ? -14.906 2.959 6.301 1 94.56 105 LEU A N 1
ATOM 846 C CA . LEU A 1 105 ? -16.312 3.307 6.109 1 94.56 105 LEU A CA 1
ATOM 847 C C . LEU A 1 105 ? -16.594 3.619 4.645 1 94.56 105 LEU A C 1
ATOM 849 O O . LEU A 1 105 ? -17.594 3.158 4.09 1 94.56 105 LEU A O 1
ATOM 853 N N . LYS A 1 106 ? -15.727 4.363 4.008 1 94.44 106 LYS A N 1
ATOM 854 C CA . LYS A 1 106 ? -15.891 4.707 2.6 1 94.44 106 LYS A CA 1
ATOM 855 C C . LYS A 1 106 ? -15.906 3.457 1.728 1 94.44 106 LYS A C 1
ATOM 857 O O . LYS A 1 106 ? -16.734 3.33 0.825 1 94.44 106 LYS A O 1
ATOM 862 N N . ALA A 1 107 ? -15.008 2.541 2.01 1 92.38 107 ALA A N 1
ATOM 863 C CA . ALA A 1 107 ? -14.93 1.298 1.247 1 92.38 107 ALA A CA 1
ATOM 864 C C . ALA A 1 107 ? -16.203 0.47 1.422 1 92.38 107 ALA A C 1
ATOM 866 O O . ALA A 1 107 ? -16.719 -0.104 0.458 1 92.38 107 ALA A O 1
ATOM 867 N N . GLU A 1 108 ? -16.688 0.404 2.65 1 88.88 108 GLU A N 1
ATOM 868 C CA . GLU A 1 108 ? -17.906 -0.329 2.938 1 88.88 108 GLU A CA 1
ATOM 869 C C . GLU A 1 108 ? -19.094 0.266 2.184 1 88.88 108 GLU A C 1
ATOM 871 O O . GLU A 1 108 ? -19.938 -0.468 1.657 1 88.88 108 GLU A O 1
ATOM 876 N N . ASN A 1 109 ? -19.156 1.523 2.154 1 89.25 109 ASN A N 1
ATOM 877 C CA . ASN A 1 109 ? -20.234 2.211 1.455 1 89.25 109 ASN A CA 1
ATOM 878 C C . ASN A 1 109 ? -20.188 1.951 -0.048 1 89.25 109 ASN A C 1
ATOM 880 O O . ASN A 1 109 ? -21.234 1.786 -0.687 1 89.25 109 ASN A O 1
ATOM 884 N N . LEU A 1 110 ? -19.016 1.946 -0.608 1 86.62 110 LEU A N 1
ATOM 885 C CA . LEU A 1 110 ? -18.844 1.651 -2.027 1 86.62 110 LEU A CA 1
ATOM 886 C C . LEU A 1 110 ? -19.297 0.229 -2.344 1 86.62 110 LEU A C 1
ATOM 888 O O . LEU A 1 110 ? -19.906 -0.016 -3.387 1 86.62 110 LEU A O 1
ATOM 892 N N . HIS A 1 111 ? -19.031 -0.642 -1.423 1 82.75 111 HIS A N 1
ATOM 893 C CA . HIS A 1 111 ? -19.422 -2.033 -1.619 1 82.75 111 HIS A CA 1
ATOM 894 C C . HIS A 1 111 ? -20.938 -2.199 -1.558 1 82.75 111 HIS A C 1
ATOM 896 O O . H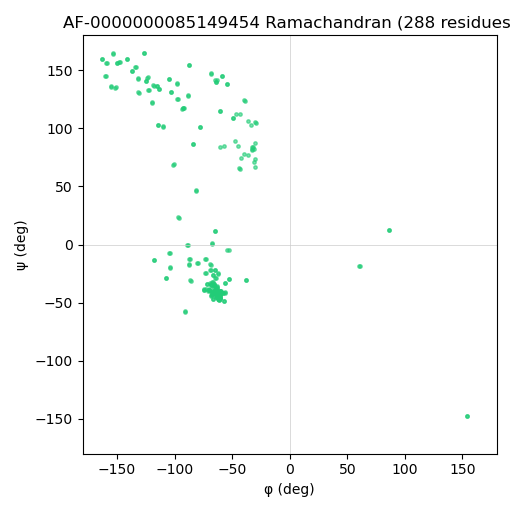IS A 1 111 ? -21.516 -2.941 -2.352 1 82.75 111 HIS A O 1
ATOM 902 N N . LYS A 1 112 ? -21.562 -1.505 -0.654 1 80.31 112 LYS A N 1
ATOM 903 C CA . LYS A 1 112 ? -23 -1.623 -0.427 1 80.31 112 LYS A CA 1
ATOM 904 C C . LYS A 1 112 ? -23.797 -0.939 -1.538 1 80.31 112 LYS A C 1
ATOM 906 O O . LYS A 1 112 ? -24.922 -1.344 -1.848 1 80.31 112 LYS A O 1
ATOM 911 N N . SER A 1 113 ? -23.375 0.111 -1.967 1 75.38 113 SER A N 1
ATOM 912 C CA . SER A 1 113 ? -24.094 0.896 -2.957 1 75.38 113 SER A CA 1
ATOM 913 C C . SER A 1 113 ? -24.203 0.15 -4.281 1 75.38 113 SER A C 1
ATOM 915 O O . SER A 1 113 ? -24.969 0.551 -5.164 1 75.38 113 SER A O 1
ATOM 917 N N . GLY A 1 114 ? -23.891 -1.136 -4.383 1 62.88 114 GLY A N 1
ATOM 918 C CA . GLY A 1 114 ? -24.047 -1.936 -5.586 1 62.88 114 GLY A CA 1
ATOM 919 C C . GLY A 1 114 ? -23.234 -1.414 -6.758 1 62.88 114 GLY A C 1
ATOM 920 O O . GLY A 1 114 ? -23.344 -1.923 -7.875 1 62.88 114 GLY A O 1
ATOM 921 N N . VAL A 1 115 ? -22.828 -0.174 -6.664 1 54.03 115 VAL A N 1
ATOM 922 C CA . VAL A 1 115 ? -22.031 0.435 -7.715 1 54.03 115 VAL A CA 1
ATOM 923 C C . VAL A 1 115 ? -20.797 -0.428 -7.992 1 54.03 115 VAL A C 1
ATOM 925 O O . VAL A 1 115 ? -20.078 -0.206 -8.977 1 54.03 115 VAL A O 1
ATOM 928 N N . THR A 1 116 ? -20.703 -1.476 -7.125 1 58.41 116 THR A N 1
ATOM 929 C CA . THR A 1 116 ? -19.594 -2.4 -7.289 1 58.41 116 THR A CA 1
ATOM 930 C C . THR A 1 116 ? -19.734 -3.189 -8.586 1 58.41 116 THR A C 1
ATOM 932 O O . THR A 1 116 ? -18.891 -4.031 -8.898 1 58.41 116 THR A O 1
ATOM 935 N N . LYS A 1 117 ? -20.844 -2.742 -9.195 1 63.09 117 LYS A N 1
ATOM 936 C CA . LYS A 1 117 ? -20.906 -3.467 -10.461 1 63.09 117 LYS A CA 1
ATOM 937 C C . LYS A 1 117 ? -19.859 -2.945 -11.445 1 63.09 117 LYS A C 1
ATOM 939 O O . LYS A 1 117 ? -19.531 -3.621 -12.422 1 63.09 117 LYS A O 1
ATOM 944 N N . ASP A 1 118 ? -19.344 -1.86 -11.078 1 78.06 118 ASP A N 1
ATOM 945 C CA . ASP A 1 118 ? -18.266 -1.309 -11.898 1 78.06 118 ASP A CA 1
ATOM 946 C C . ASP A 1 118 ? -16.891 -1.764 -11.383 1 78.06 118 ASP A C 1
ATOM 948 O O . ASP A 1 118 ? -16.547 -1.509 -10.234 1 78.06 118 ASP A O 1
ATOM 952 N N . PRO A 1 119 ? -16.219 -2.471 -12.195 1 79.75 119 PRO A N 1
ATOM 953 C CA . PRO A 1 119 ? -14.93 -3.008 -11.789 1 79.75 119 PRO A CA 1
ATOM 954 C C . PRO A 1 119 ? -13.984 -1.933 -11.25 1 79.75 119 PRO A C 1
ATOM 956 O O . PRO A 1 119 ? -13.188 -2.199 -10.344 1 79.75 119 PRO A O 1
ATOM 959 N N . THR A 1 120 ? -14.172 -0.753 -11.766 1 83.88 120 THR A N 1
ATOM 960 C CA . THR A 1 120 ? -13.305 0.338 -11.328 1 83.88 120 THR A CA 1
ATOM 961 C C . THR A 1 120 ? -13.609 0.724 -9.883 1 83.88 120 THR A C 1
ATOM 963 O O . THR A 1 120 ? -12.695 0.965 -9.094 1 83.88 120 THR A O 1
ATOM 966 N N . GLN A 1 121 ? -14.844 0.731 -9.508 1 85.25 121 GLN A N 1
ATOM 967 C CA . GLN A 1 121 ? -15.242 1.084 -8.148 1 85.25 121 GLN A CA 1
ATOM 968 C C . GLN A 1 121 ? -14.867 -0.015 -7.16 1 85.25 121 GLN A C 1
ATOM 970 O O . GLN A 1 121 ? -14.508 0.268 -6.016 1 85.25 121 GLN A O 1
ATOM 975 N N . LEU A 1 122 ? -14.945 -1.196 -7.668 1 83.88 122 LEU A N 1
ATOM 976 C CA . LEU A 1 122 ? -14.555 -2.326 -6.832 1 83.88 122 LEU A CA 1
ATOM 977 C C . LEU A 1 122 ? -13.062 -2.275 -6.512 1 83.88 122 LEU A C 1
ATOM 979 O O . LEU A 1 122 ? -12.664 -2.463 -5.359 1 83.88 122 LEU A O 1
ATOM 983 N N . LYS A 1 123 ? -12.336 -1.938 -7.547 1 86.12 123 LYS A N 1
ATOM 984 C CA . LYS A 1 123 ? -10.891 -1.835 -7.355 1 86.12 123 LYS A CA 1
ATOM 985 C C . LYS A 1 123 ? -10.547 -0.724 -6.371 1 86.12 123 LYS A C 1
ATOM 987 O O . LYS A 1 123 ? -9.648 -0.881 -5.543 1 86.12 123 LYS A O 1
ATOM 992 N N . PHE A 1 124 ? -11.258 0.263 -6.523 1 89.25 124 PHE A N 1
ATOM 993 C CA . PHE A 1 124 ? -11.023 1.392 -5.633 1 89.25 124 PHE A CA 1
ATOM 994 C C . PHE A 1 124 ? -11.398 1.033 -4.199 1 89.25 124 PHE A C 1
ATOM 996 O O . PHE A 1 124 ? -10.664 1.353 -3.262 1 89.25 124 PHE A O 1
ATOM 1003 N N . ALA A 1 125 ? -12.523 0.353 -4.02 1 90.56 125 ALA A N 1
ATOM 1004 C CA . ALA A 1 125 ? -12.953 -0.076 -2.688 1 90.56 125 ALA A CA 1
ATOM 1005 C C . ALA A 1 125 ? -11.922 -1.008 -2.057 1 90.56 125 ALA A C 1
ATOM 1007 O O . ALA A 1 125 ? -11.602 -0.876 -0.873 1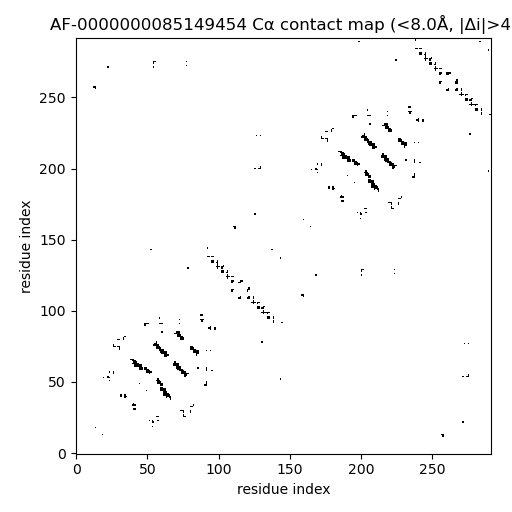 90.56 125 ALA A O 1
ATOM 1008 N N . GLN A 1 126 ? -11.406 -1.818 -2.809 1 89.88 126 GLN A N 1
ATOM 1009 C CA . GLN A 1 126 ? -10.422 -2.773 -2.322 1 89.88 126 GLN A CA 1
ATOM 1010 C C . GLN A 1 126 ? -9.141 -2.064 -1.886 1 89.88 126 GLN A C 1
ATOM 1012 O O . GLN A 1 126 ? -8.547 -2.42 -0.866 1 89.88 126 GLN A O 1
ATOM 1017 N N . LEU A 1 127 ? -8.883 -1.115 -2.734 1 91.12 127 LEU A N 1
ATOM 1018 C CA . LEU A 1 127 ? -7.711 -0.322 -2.387 1 91.12 127 LEU A CA 1
ATOM 1019 C C . LEU A 1 127 ? -7.902 0.372 -1.043 1 91.12 127 LEU A C 1
ATOM 1021 O O . LEU A 1 127 ? -7.031 0.301 -0.173 1 91.12 127 LEU A O 1
ATOM 1025 N N . LEU A 1 128 ? -9.062 0.964 -0.853 1 95 128 LEU A N 1
ATOM 1026 C CA . LEU A 1 128 ? -9.352 1.694 0.378 1 95 128 LEU A CA 1
ATOM 1027 C C . LEU A 1 128 ? -9.336 0.759 1.581 1 95 128 LEU A C 1
ATOM 1029 O O . LEU A 1 128 ? -8.781 1.099 2.631 1 95 128 LEU A O 1
ATOM 1033 N N . VAL A 1 129 ? -9.805 -0.411 1.431 1 94 129 VAL A N 1
ATOM 1034 C CA . VAL A 1 129 ? -9.82 -1.384 2.518 1 94 129 VAL A CA 1
ATOM 1035 C C . VAL A 1 129 ? -8.391 -1.787 2.877 1 94 129 VAL A C 1
ATOM 1037 O O . VAL A 1 129 ? -8.023 -1.809 4.055 1 94 129 VAL A O 1
ATOM 1040 N N . SER A 1 130 ? -7.648 -2.076 1.908 1 93.31 130 SER A N 1
ATOM 1041 C CA . SER A 1 130 ? -6.273 -2.504 2.125 1 93.31 130 SER A CA 1
ATOM 1042 C C . SER A 1 130 ? -5.457 -1.414 2.811 1 93.31 130 SER A C 1
ATOM 1044 O O . SER A 1 130 ? -4.734 -1.683 3.775 1 93.31 130 SER A O 1
ATOM 1046 N N . ARG A 1 131 ? -5.566 -0.189 2.332 1 95.75 131 ARG A N 1
ATOM 1047 C CA . ARG A 1 131 ? -4.816 0.925 2.902 1 95.75 131 ARG A CA 1
ATOM 1048 C C . ARG A 1 131 ? -5.312 1.257 4.309 1 95.75 131 ARG A C 1
ATOM 1050 O O . ARG A 1 131 ? -4.516 1.594 5.188 1 95.75 131 ARG A O 1
ATOM 1057 N N . ALA A 1 132 ? -6.629 1.09 4.492 1 96.94 132 ALA A N 1
ATOM 1058 C CA . ALA A 1 132 ? -7.18 1.317 5.828 1 96.94 132 ALA A CA 1
ATOM 1059 C C . ALA A 1 132 ? -6.617 0.311 6.828 1 96.94 132 ALA A C 1
ATOM 1061 O O . ALA A 1 132 ? -6.262 0.676 7.953 1 96.94 132 ALA A O 1
ATOM 1062 N N . GLU A 1 133 ? -6.531 -0.897 6.43 1 93.56 133 GLU A N 1
ATOM 1063 C CA . GLU A 1 133 ? -5.965 -1.941 7.277 1 93.56 133 GLU A CA 1
ATOM 1064 C C . GLU A 1 133 ? -4.492 -1.671 7.578 1 93.56 133 GLU A C 1
ATOM 1066 O O . GLU A 1 133 ? -4.035 -1.874 8.703 1 93.56 133 GLU A O 1
ATOM 1071 N N . SER A 1 134 ? -3.807 -1.261 6.555 1 93.38 134 SER A N 1
ATOM 1072 C CA . SER A 1 134 ? -2.404 -0.909 6.746 1 93.38 134 SER A CA 1
ATOM 1073 C C . SER A 1 134 ? -2.25 0.231 7.746 1 93.38 134 SER A C 1
ATOM 1075 O O . SER A 1 134 ? -1.389 0.179 8.625 1 93.38 134 SER A O 1
ATOM 1077 N N . LEU A 1 135 ? -3.061 1.243 7.59 1 96.75 135 LEU A N 1
ATOM 1078 C CA . LEU A 1 135 ? -3.029 2.373 8.508 1 96.75 135 LEU A CA 1
ATOM 1079 C C . LEU A 1 135 ? -3.332 1.922 9.938 1 96.75 135 LEU A C 1
ATOM 1081 O O . LEU A 1 135 ? -2.688 2.371 10.883 1 96.75 135 LEU A O 1
ATOM 1085 N N . TYR A 1 136 ? -4.262 1.06 10.078 1 95.44 136 TYR A N 1
ATOM 1086 C CA . TYR A 1 136 ? -4.613 0.533 11.391 1 95.44 136 TYR A CA 1
ATOM 1087 C C . TYR A 1 136 ? -3.432 -0.199 12.016 1 95.44 136 TYR A C 1
ATOM 1089 O O . TYR A 1 136 ? -3.131 -0.006 13.195 1 95.44 136 TYR A O 1
ATOM 1097 N N . LYS A 1 137 ? -2.814 -1.03 11.242 1 92.31 137 LYS A N 1
ATOM 1098 C CA . LYS A 1 137 ? -1.656 -1.772 11.727 1 92.31 137 LYS A CA 1
ATOM 1099 C C . LYS A 1 137 ? -0.532 -0.827 12.141 1 92.31 137 LYS A C 1
ATOM 1101 O O . LYS A 1 137 ? 0.134 -1.052 13.156 1 92.31 137 LYS A O 1
ATOM 1106 N N . MET A 1 138 ? -0.348 0.19 11.344 1 94 138 MET A N 1
ATOM 1107 C CA . MET A 1 138 ? 0.666 1.185 11.688 1 94 138 MET A CA 1
ATOM 1108 C C . MET A 1 138 ? 0.322 1.89 12.992 1 94 138 MET A C 1
ATOM 1110 O O . MET A 1 138 ? 1.203 2.152 13.812 1 94 138 MET A O 1
ATOM 1114 N N . ASN A 1 139 ? -0.936 2.221 13.086 1 96.25 139 ASN A N 1
ATOM 1115 C CA . ASN A 1 139 ? -1.392 2.846 14.32 1 96.25 139 ASN A CA 1
ATOM 1116 C C . ASN A 1 139 ? -1.088 1.974 15.539 1 96.25 139 ASN A C 1
ATOM 1118 O O . ASN A 1 139 ? -0.71 2.482 16.594 1 96.25 139 ASN A O 1
ATOM 1122 N N . GLN A 1 140 ? -1.13 0.665 15.375 1 93.88 140 GLN A N 1
ATOM 1123 C CA . GLN A 1 140 ? -0.98 -0.282 16.469 1 93.88 140 GLN A CA 1
ATOM 1124 C C . GLN A 1 140 ? 0.49 -0.614 16.719 1 93.88 140 GLN A C 1
ATOM 1126 O O . GLN A 1 140 ? 0.838 -1.189 17.75 1 93.88 140 GLN A O 1
ATOM 1131 N N . ASP A 1 141 ? 1.311 -0.328 15.789 1 92.56 141 ASP A N 1
ATOM 1132 C CA . ASP A 1 141 ? 2.725 -0.677 15.891 1 92.56 141 ASP A CA 1
ATOM 1133 C C . ASP A 1 141 ? 3.467 0.303 16.797 1 92.56 141 ASP A C 1
ATOM 1135 O O . ASP A 1 141 ? 3.975 1.325 16.328 1 92.56 141 ASP A O 1
ATOM 1139 N N . GLU A 1 142 ? 3.723 -0.045 17.984 1 93.88 142 GLU A N 1
ATOM 1140 C CA . GLU A 1 142 ? 4.324 0.832 18.984 1 93.88 142 GLU A CA 1
ATOM 1141 C C . GLU A 1 142 ? 5.723 1.27 18.562 1 93.88 142 GLU A C 1
ATOM 1143 O O . GLU A 1 142 ? 6.18 2.352 18.938 1 93.88 142 GLU A O 1
ATOM 1148 N N . LYS A 1 143 ? 6.371 0.45 17.719 1 90.94 143 LYS A N 1
ATOM 1149 C CA . LYS A 1 143 ? 7.738 0.755 17.312 1 90.94 143 LYS A CA 1
ATOM 1150 C C . LYS A 1 143 ? 7.793 2.023 16.469 1 90.94 143 LYS A C 1
ATOM 1152 O O . LYS A 1 143 ? 8.812 2.715 16.438 1 90.94 143 LYS A O 1
ATOM 1157 N N . LEU A 1 144 ? 6.703 2.326 15.812 1 92.31 144 LEU A N 1
ATOM 1158 C CA . LEU A 1 144 ? 6.645 3.488 14.93 1 92.31 144 LEU A CA 1
ATOM 1159 C C . LEU A 1 144 ? 6.426 4.766 15.734 1 92.31 144 LEU A C 1
ATOM 1161 O O . LEU A 1 144 ? 6.637 5.867 15.219 1 92.31 144 LEU A O 1
ATOM 1165 N N . TRP A 1 145 ? 6 4.645 17 1 94 145 TRP A N 1
ATOM 1166 C CA . TRP A 1 145 ? 5.57 5.82 17.75 1 94 145 TRP A CA 1
ATOM 1167 C C . TRP A 1 145 ? 6.457 6.047 18.969 1 94 145 TRP A C 1
ATOM 1169 O O . TRP A 1 145 ? 6.281 7.023 19.703 1 94 145 TRP A O 1
ATOM 1179 N N . GLY A 1 146 ? 7.262 5.008 19.297 1 81.88 146 GLY A N 1
ATOM 1180 C CA . GLY A 1 146 ? 8.164 5.113 20.438 1 81.88 146 GLY A CA 1
ATOM 1181 C C . GLY A 1 146 ? 9.414 5.914 20.141 1 81.88 146 GLY A C 1
ATOM 1182 O O . GLY A 1 146 ? 9.727 6.164 18.969 1 81.88 146 GLY A O 1
ATOM 1183 N N . MET B 1 1 ? -57.312 3.668 -0.453 1 32.03 1 MET B N 1
ATOM 1184 C CA . MET B 1 1 ? -55.969 3.953 -0.951 1 32.03 1 MET B CA 1
ATOM 1185 C C . MET B 1 1 ? -54.906 3.279 -0.081 1 32.03 1 MET B C 1
ATOM 1187 O O . MET B 1 1 ? -54.719 3.67 1.07 1 32.03 1 MET B O 1
ATOM 1191 N N . THR B 1 2 ? -54.781 1.968 -0.088 1 36.94 2 THR B N 1
ATOM 1192 C CA . THR B 1 2 ? -53.938 1.073 0.708 1 36.94 2 THR B CA 1
ATOM 1193 C C . THR B 1 2 ? -52.469 1.382 0.499 1 36.94 2 THR B C 1
ATOM 1195 O O . THR B 1 2 ? -51.969 1.424 -0.637 1 36.94 2 THR B O 1
ATOM 1198 N N . GLU B 1 3 ? -51.844 2.361 1.205 1 38.91 3 GLU B N 1
ATOM 1199 C CA . GLU B 1 3 ? -50.438 2.697 1.274 1 38.91 3 GLU B CA 1
ATOM 1200 C C . GLU B 1 3 ? -49.562 1.442 1.399 1 38.91 3 GLU B C 1
ATOM 1202 O O . GLU B 1 3 ? -49.625 0.741 2.41 1 38.91 3 GLU B O 1
ATOM 1207 N N . GLU B 1 4 ? -49.531 0.583 0.401 1 37.22 4 GLU B N 1
ATOM 1208 C CA . GLU B 1 4 ? -48.562 -0.503 0.418 1 37.22 4 GLU B CA 1
ATOM 1209 C C . GLU B 1 4 ? -47.188 0.003 0.816 1 37.22 4 GLU B C 1
ATOM 1211 O O . GLU B 1 4 ? -46.625 0.879 0.155 1 37.22 4 GLU B O 1
ATOM 1216 N N . VAL B 1 5 ? -46.812 0.142 2.154 1 35.38 5 VAL B N 1
ATOM 1217 C CA . VAL B 1 5 ? -45.469 0.324 2.662 1 35.38 5 VAL B CA 1
ATOM 1218 C C . VAL B 1 5 ? -44.5 -0.598 1.914 1 35.38 5 VAL B C 1
ATOM 1220 O O . VAL B 1 5 ? -44.656 -1.819 1.931 1 35.38 5 VAL B O 1
ATOM 1223 N N . ALA B 1 6 ? -44.188 -0.277 0.747 1 41.75 6 ALA B N 1
ATOM 1224 C CA . ALA B 1 6 ? -43.094 -0.955 0.08 1 41.75 6 ALA B CA 1
ATOM 1225 C C . ALA B 1 6 ? -42.031 -1.374 1.083 1 41.75 6 ALA B C 1
ATOM 1227 O O . ALA B 1 6 ? -41.531 -0.551 1.864 1 41.75 6 ALA B O 1
ATOM 1228 N N . GLU B 1 7 ? -42.156 -2.508 1.758 1 41.19 7 GLU B N 1
ATOM 1229 C CA . GLU B 1 7 ? -41.062 -3.092 2.529 1 41.19 7 GLU B CA 1
ATOM 1230 C C . GLU B 1 7 ? -39.688 -2.793 1.887 1 41.19 7 GLU B C 1
ATOM 1232 O O . GLU B 1 7 ? -39.469 -3.117 0.719 1 41.19 7 GLU B O 1
ATOM 1237 N N . SER B 1 8 ? -39.094 -1.717 2.053 1 43.5 8 SER B N 1
ATOM 1238 C CA . SER B 1 8 ? -37.688 -1.499 1.717 1 43.5 8 SER B CA 1
ATOM 1239 C C . SER B 1 8 ? -36.875 -2.783 1.863 1 43.5 8 SER B C 1
ATOM 1241 O O . SER B 1 8 ? -36.781 -3.342 2.957 1 43.5 8 SER B O 1
ATOM 1243 N N . VAL B 1 9 ? -37.062 -3.766 1.099 1 39.84 9 VAL B N 1
ATOM 1244 C CA . VAL B 1 9 ? -36.188 -4.922 1.091 1 39.84 9 VAL B CA 1
ATOM 1245 C C . VAL B 1 9 ? -34.75 -4.48 1.404 1 39.84 9 VAL B C 1
ATOM 1247 O O . VAL B 1 9 ? -34.188 -3.678 0.67 1 39.84 9 VAL B O 1
ATOM 1250 N N . ALA B 1 10 ? -34.344 -4.285 2.645 1 45.25 10 ALA B N 1
ATOM 1251 C CA . ALA B 1 10 ? -32.969 -4.062 3.154 1 45.25 10 ALA B CA 1
ATOM 1252 C C . ALA B 1 10 ? -31.953 -4.766 2.283 1 45.25 10 ALA B C 1
ATOM 1254 O O . ALA B 1 10 ? -32.094 -5.957 1.989 1 45.25 10 ALA B O 1
ATOM 1255 N N . GLN B 1 11 ? -31.422 -4.309 1.277 1 51.88 11 GLN B N 1
ATOM 1256 C CA . GLN B 1 11 ? -30.328 -4.941 0.551 1 51.88 11 GLN B CA 1
ATOM 1257 C C . GLN B 1 11 ? -29.375 -5.641 1.506 1 51.88 11 GLN B C 1
ATOM 1259 O O . GLN B 1 11 ? -28.953 -5.059 2.514 1 51.88 11 GLN B O 1
ATOM 1264 N N . PRO B 1 12 ? -29.297 -6.949 1.651 1 52.44 12 PRO B N 1
ATOM 1265 C CA . PRO B 1 12 ? -28.516 -7.715 2.621 1 52.44 12 PRO B CA 1
ATOM 1266 C C . PRO B 1 12 ? -27.062 -7.219 2.732 1 52.44 12 PRO B C 1
ATOM 1268 O O . PRO B 1 12 ? -26.516 -6.695 1.763 1 52.44 12 PRO B O 1
ATOM 1271 N N . THR B 1 13 ? -26.641 -6.621 3.859 1 59.75 13 THR B N 1
ATOM 1272 C CA . THR B 1 13 ? -25.219 -6.395 4.129 1 59.75 13 THR B CA 1
ATOM 1273 C C . THR B 1 13 ? -24.375 -7.473 3.469 1 59.75 13 THR B C 1
ATOM 1275 O O . THR B 1 13 ? -24.703 -8.656 3.525 1 59.75 13 THR B O 1
ATOM 1278 N N . PRO B 1 14 ? -23.766 -7.078 2.428 1 62.38 14 PRO B N 1
ATOM 1279 C CA . PRO B 1 14 ? -23.031 -8.133 1.736 1 62.38 14 PRO B CA 1
ATOM 1280 C C . PRO B 1 14 ? -22.328 -9.094 2.699 1 62.38 14 PRO B C 1
ATOM 1282 O O . PRO B 1 14 ? -21.797 -8.664 3.725 1 62.38 14 PRO B O 1
ATOM 1285 N N . ASP B 1 15 ? -22.547 -10.383 2.652 1 77.44 15 ASP B N 1
ATOM 1286 C CA . ASP B 1 15 ? -21.938 -11.508 3.348 1 77.44 15 ASP B CA 1
ATOM 1287 C C . ASP B 1 15 ? -20.406 -11.438 3.258 1 77.44 15 ASP B C 1
ATOM 1289 O O . ASP B 1 15 ? -19.844 -11.305 2.164 1 77.44 15 ASP B O 1
ATOM 1293 N N . PRO B 1 16 ? -19.703 -11.141 4.363 1 82.12 16 PRO B N 1
ATOM 1294 C CA . PRO B 1 16 ? -18.234 -11.086 4.379 1 82.12 16 PRO B CA 1
ATOM 1295 C C . PRO B 1 16 ? -17.594 -12.18 3.521 1 82.12 16 PRO B C 1
ATOM 1297 O O . PRO B 1 16 ? -16.562 -11.953 2.898 1 82.12 16 PRO B O 1
ATOM 1300 N N . GLU B 1 17 ? -18.266 -13.234 3.443 1 85.56 17 GLU B N 1
ATOM 1301 C CA . GLU B 1 17 ? -17.719 -14.328 2.643 1 85.56 17 GLU B CA 1
ATOM 1302 C C . GLU B 1 17 ? -17.844 -14.031 1.149 1 85.56 17 GLU B C 1
ATOM 1304 O O . GLU B 1 17 ? -16.938 -14.352 0.374 1 85.56 17 GLU B O 1
ATOM 1309 N N . ALA B 1 18 ? -18.875 -13.469 0.853 1 84.38 18 ALA B N 1
ATOM 1310 C CA . ALA B 1 18 ? -19.078 -13.109 -0.546 1 84.38 18 ALA B CA 1
ATOM 1311 C C . ALA B 1 18 ? -18.078 -12.055 -0.997 1 84.38 18 ALA B C 1
ATOM 1313 O O . ALA B 1 18 ? -17.562 -12.125 -2.113 1 84.38 18 ALA B O 1
ATOM 1314 N N . LEU B 1 19 ? -17.766 -11.211 -0.079 1 83.12 19 LEU B N 1
ATOM 1315 C CA . LEU B 1 19 ? -16.812 -10.156 -0.382 1 83.12 19 LEU B CA 1
ATOM 1316 C C . LEU B 1 19 ? -15.406 -10.734 -0.551 1 83.12 19 LEU B C 1
ATOM 1318 O O . LEU B 1 19 ? -14.664 -10.312 -1.438 1 83.12 19 LEU B O 1
ATOM 1322 N N . ARG B 1 20 ? -15.125 -11.68 0.275 1 89.56 20 ARG B N 1
ATOM 1323 C CA . ARG B 1 20 ? -13.812 -12.32 0.198 1 89.56 20 ARG B CA 1
ATOM 1324 C C . ARG B 1 20 ? -13.648 -13.078 -1.117 1 89.56 20 ARG B C 1
ATOM 1326 O O . ARG B 1 20 ? -12.594 -13.008 -1.746 1 89.56 20 ARG B O 1
ATOM 1333 N N . GLN B 1 21 ? -14.633 -13.758 -1.551 1 90.69 21 GLN B N 1
ATOM 1334 C CA . GLN B 1 21 ? -14.578 -14.523 -2.793 1 90.69 21 GLN B CA 1
ATOM 1335 C C . GLN B 1 21 ? -14.422 -13.602 -3.998 1 90.69 21 GLN B C 1
ATOM 1337 O O . GLN B 1 21 ? -13.664 -13.906 -4.926 1 90.69 21 GLN B O 1
ATOM 1342 N N . GLU B 1 22 ? -15.125 -12.57 -3.916 1 88.06 22 GLU B N 1
ATOM 1343 C CA . GLU B 1 22 ? -15.016 -11.602 -5 1 88.06 22 GLU B CA 1
ATOM 1344 C C . GLU B 1 22 ? -13.617 -10.992 -5.059 1 88.06 22 GLU B C 1
ATOM 1346 O O . GLU B 1 22 ? -13.07 -10.789 -6.145 1 88.06 22 GLU B O 1
ATOM 1351 N N . TRP B 1 23 ? -13.141 -10.727 -3.902 1 91.94 23 TRP B N 1
ATOM 1352 C CA . TRP B 1 23 ? -11.781 -10.195 -3.83 1 91.94 23 TRP B CA 1
ATOM 1353 C C . TRP B 1 23 ? -10.781 -11.172 -4.422 1 91.94 23 TRP B C 1
ATOM 1355 O O . TRP B 1 23 ? -9.898 -10.781 -5.195 1 91.94 23 TRP B O 1
ATOM 1365 N N . VAL B 1 24 ? -10.922 -12.453 -4.098 1 95.06 24 VAL B N 1
ATOM 1366 C CA . VAL B 1 24 ? -10.016 -13.492 -4.578 1 95.06 24 VAL B CA 1
ATOM 1367 C C . VAL B 1 24 ? -10.102 -13.594 -6.102 1 95.06 24 VAL B C 1
ATOM 1369 O O . VAL B 1 24 ? -9.086 -13.703 -6.781 1 95.06 24 VAL B O 1
ATOM 1372 N N . ARG B 1 25 ? -11.305 -13.492 -6.582 1 93.19 25 ARG B N 1
ATOM 1373 C CA . ARG B 1 25 ? -11.516 -13.555 -8.023 1 93.19 25 ARG B CA 1
ATOM 1374 C C . ARG B 1 25 ? -10.82 -12.391 -8.727 1 93.19 25 ARG B C 1
ATOM 1376 O O . ARG B 1 25 ? -10.18 -12.578 -9.758 1 93.19 25 ARG B O 1
ATOM 1383 N N . THR B 1 26 ? -10.984 -11.289 -8.164 1 93.56 26 THR B N 1
ATOM 1384 C CA . THR B 1 26 ? -10.367 -10.094 -8.734 1 93.56 26 THR B CA 1
ATOM 1385 C C . THR B 1 26 ? -8.844 -10.234 -8.758 1 93.56 26 THR B C 1
ATOM 1387 O O . THR B 1 26 ? -8.203 -9.883 -9.742 1 93.56 26 THR B O 1
ATOM 1390 N N . GLN B 1 27 ? -8.281 -10.734 -7.672 1 95.56 27 GLN B N 1
ATOM 1391 C CA . GLN B 1 27 ? -6.832 -10.914 -7.602 1 95.56 27 GLN B CA 1
ATOM 1392 C C . GLN B 1 27 ? -6.359 -11.977 -8.586 1 95.56 27 GLN B C 1
ATOM 1394 O O . GLN B 1 27 ? -5.281 -11.859 -9.172 1 95.56 27 GLN B O 1
ATOM 1399 N N . PHE B 1 28 ? -7.203 -13.047 -8.875 1 96.19 28 PHE B N 1
ATOM 1400 C CA . PHE B 1 28 ? -6.871 -14.094 -9.828 1 96.19 28 PHE B CA 1
ATOM 1401 C C . PHE B 1 28 ? -6.793 -13.531 -11.242 1 96.19 28 PHE B C 1
ATOM 1403 O O . PHE B 1 28 ? -5.867 -13.844 -11.992 1 96.19 28 PHE B O 1
ATOM 1410 N N . GLN B 1 29 ? -7.699 -12.656 -11.531 1 94.25 29 GLN B N 1
ATOM 1411 C CA . GLN B 1 29 ? -7.723 -12.016 -12.844 1 94.25 29 GLN B CA 1
ATOM 1412 C C . GLN B 1 29 ? -6.508 -11.117 -13.047 1 94.25 29 GLN B C 1
ATOM 1414 O O . GLN B 1 29 ? -5.887 -11.125 -14.109 1 94.25 29 GLN B O 1
ATOM 1419 N N . LYS B 1 30 ? -6.223 -10.43 -12.055 1 94.81 30 LYS B N 1
ATOM 1420 C CA . LYS B 1 30 ? -5.051 -9.562 -12.109 1 94.81 30 LYS B CA 1
ATOM 1421 C C . LYS B 1 30 ? -3.773 -10.375 -12.32 1 94.81 30 LYS B C 1
ATOM 1423 O O . LYS B 1 30 ? -2.945 -10.031 -13.164 1 94.81 30 LYS B O 1
ATOM 1428 N N . ALA B 1 31 ? -3.611 -11.438 -11.555 1 97.06 31 ALA B N 1
ATOM 1429 C CA . ALA B 1 31 ? -2.451 -12.32 -11.664 1 97.06 31 ALA B CA 1
ATOM 1430 C C . ALA B 1 31 ? -2.354 -12.93 -13.062 1 97.06 31 ALA B C 1
ATOM 1432 O O . ALA B 1 31 ? -1.275 -12.953 -13.664 1 97.06 31 ALA B O 1
ATOM 1433 N N . ASN B 1 32 ? -3.48 -13.312 -13.617 1 95.62 32 ASN B N 1
ATOM 1434 C CA . ASN B 1 32 ? -3.514 -13.93 -14.938 1 95.62 32 ASN B CA 1
ATOM 1435 C C . ASN B 1 32 ? -3.146 -12.93 -16.031 1 95.62 32 ASN B C 1
ATOM 1437 O O . ASN B 1 32 ? -2.379 -13.242 -16.938 1 95.62 32 ASN B O 1
ATOM 1441 N N . ARG B 1 33 ? -3.686 -11.805 -15.891 1 95.31 33 ARG B N 1
ATOM 1442 C CA . ARG B 1 33 ? -3.389 -10.758 -16.859 1 95.31 33 ARG B CA 1
ATOM 1443 C C . ARG B 1 33 ? -1.904 -10.414 -16.859 1 95.31 33 ARG B C 1
ATOM 1445 O O . ARG B 1 33 ? -1.299 -10.234 -17.922 1 95.31 33 ARG B O 1
ATOM 1452 N N . PHE B 1 34 ? -1.366 -10.328 -15.727 1 96.81 34 PHE B N 1
ATOM 1453 C CA . PHE B 1 34 ? 0.05 -10.016 -15.57 1 96.81 34 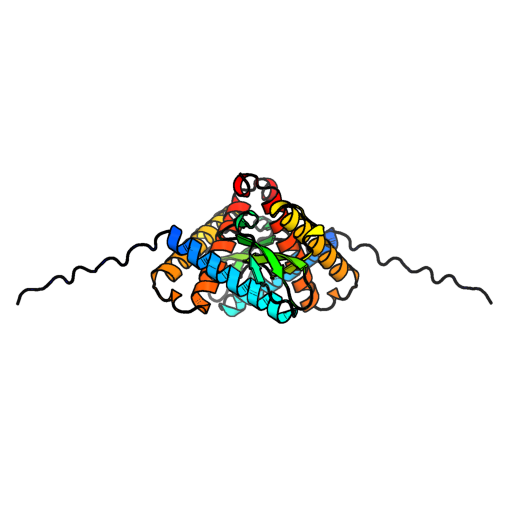PHE B CA 1
ATOM 1454 C C . PHE B 1 34 ? 0.913 -11.102 -16.219 1 96.81 34 PHE B C 1
ATOM 1456 O O . PHE B 1 34 ? 1.835 -10.797 -16.969 1 96.81 34 PHE B O 1
ATOM 1463 N N . LEU B 1 35 ? 0.609 -12.344 -15.969 1 96.69 35 LEU B N 1
ATOM 1464 C CA . LEU B 1 35 ? 1.38 -13.445 -16.531 1 96.69 35 LEU B CA 1
ATOM 1465 C C . LEU B 1 35 ? 1.269 -13.469 -18.047 1 96.69 35 LEU B C 1
ATOM 1467 O O . LEU B 1 35 ? 2.258 -13.719 -18.75 1 96.69 35 LEU B O 1
ATOM 1471 N N . ALA B 1 36 ? 0.043 -13.156 -18.484 1 94.62 36 ALA B N 1
ATOM 1472 C CA . ALA B 1 36 ? -0.175 -13.109 -19.938 1 94.62 36 ALA B CA 1
ATOM 1473 C C . ALA B 1 36 ? 0.709 -12.055 -20.594 1 94.62 36 ALA B C 1
ATOM 1475 O O . ALA B 1 36 ? 1.284 -12.289 -21.656 1 94.62 36 ALA B O 1
ATOM 1476 N N . GLU B 1 37 ? 0.827 -10.938 -19.938 1 95.69 37 GLU B N 1
ATOM 1477 C CA . GLU B 1 37 ? 1.667 -9.859 -20.438 1 95.69 37 GLU B CA 1
ATOM 1478 C C . GLU B 1 37 ? 3.137 -10.266 -20.469 1 95.69 37 GLU B C 1
ATOM 1480 O O . GLU B 1 37 ? 3.914 -9.742 -21.266 1 95.69 37 GLU B O 1
ATOM 1485 N N . LYS B 1 38 ? 3.557 -11.141 -19.609 1 95 38 LYS B N 1
ATOM 1486 C CA . LYS B 1 38 ? 4.93 -11.625 -19.547 1 95 38 LYS B CA 1
ATOM 1487 C C . LYS B 1 38 ? 5.125 -12.836 -20.453 1 95 38 LYS B C 1
ATOM 1489 O O . LYS B 1 38 ? 6.207 -13.43 -20.484 1 95 38 LYS B O 1
ATOM 1494 N N . GLY B 1 39 ? 4.012 -13.25 -21.141 1 94.19 39 GLY B N 1
ATOM 1495 C CA . GLY B 1 39 ? 4.074 -14.359 -22.078 1 94.19 39 GLY B CA 1
ATOM 1496 C C . GLY B 1 39 ? 3.887 -15.71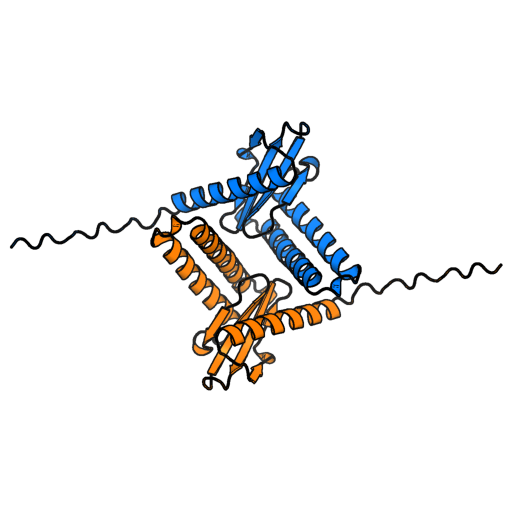1 -21.406 1 94.19 39 GLY B C 1
ATOM 1497 O O . GLY B 1 39 ? 4.262 -16.75 -21.969 1 94.19 39 GLY B O 1
ATOM 1498 N N . VAL B 1 40 ? 3.477 -15.742 -20.219 1 94.69 40 VAL B N 1
ATOM 1499 C CA . VAL B 1 40 ? 3.244 -16.984 -19.469 1 94.69 40 VAL B CA 1
ATOM 1500 C C . VAL B 1 40 ? 1.746 -17.266 -19.406 1 94.69 40 VAL B C 1
ATOM 1502 O O . VAL B 1 40 ? 0.953 -16.375 -19.078 1 94.69 40 VAL B O 1
ATOM 1505 N N . ILE B 1 41 ? 1.36 -18.5 -19.734 1 91.81 41 ILE B N 1
ATOM 1506 C CA . ILE B 1 41 ? -0.042 -18.906 -19.672 1 91.81 41 ILE B CA 1
ATOM 1507 C C . ILE B 1 41 ? -0.229 -19.969 -18.594 1 91.81 41 ILE B C 1
ATOM 1509 O O . ILE B 1 41 ? 0.129 -21.125 -18.797 1 91.81 41 ILE B O 1
ATOM 1513 N N . PRO B 1 42 ? -0.771 -19.516 -17.469 1 93.12 42 PRO B N 1
ATOM 1514 C CA . PRO B 1 42 ? -0.973 -20.516 -16.422 1 93.12 42 PRO B CA 1
ATOM 1515 C C . PRO B 1 42 ? -1.97 -21.594 -16.828 1 93.12 42 PRO B C 1
ATOM 1517 O O . PRO B 1 42 ? -2.949 -21.312 -17.531 1 93.12 42 PRO B O 1
ATOM 1520 N N . SER B 1 43 ? -1.685 -22.844 -16.469 1 92.5 43 SER B N 1
ATOM 1521 C CA . SER B 1 43 ? -2.551 -23.969 -16.812 1 92.5 43 SER B CA 1
ATOM 1522 C C . SER B 1 43 ? -3.297 -24.484 -15.586 1 92.5 43 SER B C 1
ATOM 1524 O O . SER B 1 43 ? -4.371 -25.078 -15.703 1 92.5 43 SER B O 1
ATOM 1526 N N . LYS B 1 44 ? -2.707 -24.328 -14.406 1 95.62 44 LYS B N 1
ATOM 1527 C CA . LYS B 1 44 ? -3.287 -24.875 -13.188 1 95.62 44 LYS B CA 1
ATOM 1528 C C . LYS B 1 44 ? -2.826 -24.109 -11.953 1 95.62 44 LYS B C 1
ATOM 1530 O O . LYS B 1 44 ? -1.647 -23.766 -11.836 1 95.62 44 LYS B O 1
ATOM 1535 N N . VAL B 1 45 ? -3.807 -23.812 -11.039 1 97.12 45 VAL B N 1
ATOM 1536 C CA . VAL B 1 45 ? -3.492 -23.219 -9.742 1 97.12 45 VAL B CA 1
ATOM 1537 C C . VAL B 1 45 ? -3.424 -24.312 -8.68 1 97.12 45 VAL B C 1
ATOM 1539 O O . VAL B 1 45 ? -4.34 -25.141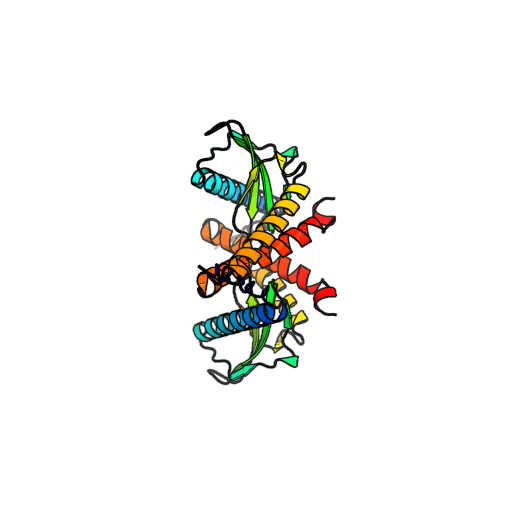 -8.562 1 97.12 45 VAL B O 1
ATOM 1542 N N . LEU B 1 46 ? -2.367 -24.406 -7.988 1 97.88 46 LEU B N 1
ATOM 1543 C CA . LEU B 1 46 ? -2.295 -25.281 -6.828 1 97.88 46 LEU B CA 1
ATOM 1544 C C . LEU B 1 46 ? -2.859 -24.594 -5.59 1 97.88 46 LEU B C 1
ATOM 1546 O O . LEU B 1 46 ? -2.105 -24.062 -4.766 1 97.88 46 LEU B O 1
ATOM 1550 N N . ALA B 1 47 ? -4.125 -24.656 -5.355 1 95.88 47 ALA B N 1
ATOM 1551 C CA . ALA B 1 47 ? -4.891 -23.859 -4.402 1 95.88 47 ALA B CA 1
ATOM 1552 C C . ALA B 1 47 ? -4.477 -24.188 -2.967 1 95.88 47 ALA B C 1
ATOM 1554 O O . ALA B 1 47 ? -4.41 -23.281 -2.123 1 95.88 47 ALA B O 1
ATOM 1555 N N . ASP B 1 48 ? -4.129 -25.438 -2.709 1 96.31 48 ASP B N 1
ATOM 1556 C CA . ASP B 1 48 ? -3.797 -25.875 -1.355 1 96.31 48 ASP B CA 1
ATOM 1557 C C . ASP B 1 48 ? -2.49 -25.25 -0.88 1 96.31 48 ASP B C 1
ATOM 1559 O O . ASP B 1 48 ? -2.248 -25.141 0.324 1 96.31 48 ASP B O 1
ATOM 1563 N N . GLU B 1 49 ? -1.693 -24.844 -1.836 1 97.5 49 GLU B N 1
ATOM 1564 C CA . GLU B 1 49 ? -0.396 -24.281 -1.491 1 97.5 49 GLU B CA 1
ATOM 1565 C C . GLU B 1 49 ? -0.405 -22.75 -1.65 1 97.5 49 GLU B C 1
ATOM 1567 O O . GLU B 1 49 ? 0.563 -22.078 -1.29 1 97.5 49 GLU B O 1
ATOM 1572 N N . SER B 1 50 ? -1.508 -22.219 -2.213 1 98.06 50 SER B N 1
ATOM 1573 C CA . SER B 1 50 ? -1.686 -20.781 -2.387 1 98.06 50 SER B CA 1
ATOM 1574 C C . SER B 1 50 ? -2.311 -20.141 -1.146 1 98.06 50 SER B C 1
ATOM 1576 O O . SER B 1 50 ? -2.932 -20.844 -0.337 1 98.06 50 SER B O 1
ATOM 1578 N N . ARG B 1 51 ? -2.098 -18.875 -0.897 1 97.81 51 ARG B N 1
ATOM 1579 C CA . ARG B 1 51 ? -2.641 -18.156 0.256 1 97.81 51 ARG B CA 1
ATOM 1580 C C . ARG B 1 51 ? -3.295 -16.844 -0.166 1 97.81 51 ARG B C 1
ATOM 1582 O O . ARG B 1 51 ? -2.754 -16.125 -1.001 1 97.81 51 ARG B O 1
ATOM 1589 N N . TYR B 1 52 ? -4.473 -16.672 0.315 1 96.75 52 TYR B N 1
ATOM 1590 C CA . TYR B 1 52 ? -5.234 -15.461 0.049 1 96.75 52 TYR B CA 1
ATOM 1591 C C . TYR B 1 52 ? -5.363 -14.609 1.307 1 96.75 52 TYR B C 1
ATOM 1593 O O . TYR B 1 52 ? -6.219 -14.867 2.154 1 96.75 52 TYR B O 1
ATOM 1601 N N . LEU B 1 53 ? -4.551 -13.586 1.367 1 94.88 53 LEU B N 1
ATOM 1602 C CA . LEU B 1 53 ? -4.484 -12.727 2.545 1 94.88 53 LEU B CA 1
ATOM 1603 C C . LEU B 1 53 ? -5.262 -11.438 2.322 1 94.88 53 LEU B C 1
ATOM 1605 O O . LEU B 1 53 ? -4.676 -10.352 2.283 1 94.88 53 LEU B O 1
ATOM 1609 N N . ALA B 1 54 ? -6.562 -11.625 2.26 1 92.88 54 ALA B N 1
ATOM 1610 C CA . ALA B 1 54 ? -7.438 -10.469 2.064 1 92.88 54 ALA B CA 1
ATOM 1611 C C . ALA B 1 54 ? -7.363 -9.523 3.256 1 92.88 54 ALA B C 1
ATOM 1613 O O . ALA B 1 54 ? -7.316 -9.961 4.406 1 92.88 54 ALA B O 1
ATOM 1614 N N . PRO B 1 55 ? -7.387 -8.258 3.012 1 91.88 55 PRO B N 1
ATOM 1615 C CA . PRO B 1 55 ? -7.48 -7.543 1.734 1 91.88 55 PRO B CA 1
ATOM 1616 C C . PRO B 1 55 ? -6.117 -7.105 1.203 1 91.88 55 PRO B C 1
ATOM 1618 O O . PRO B 1 55 ? -6.039 -6.211 0.357 1 91.88 55 PRO B O 1
ATOM 1621 N N . TYR B 1 56 ? -5.055 -7.762 1.616 1 92.81 56 TYR B N 1
ATOM 1622 C CA . TYR B 1 56 ? -3.715 -7.246 1.35 1 92.81 56 TYR B CA 1
ATOM 1623 C C . TYR B 1 56 ? -3.168 -7.797 0.04 1 92.81 56 TYR B C 1
ATOM 1625 O O . TYR B 1 56 ? -2.91 -7.043 -0.901 1 92.81 56 TYR B O 1
ATOM 1633 N N . LEU B 1 57 ? -3.104 -9.109 -0.032 1 96.81 57 LEU B N 1
ATOM 1634 C CA . LEU B 1 57 ? -2.527 -9.703 -1.233 1 96.81 57 LEU B CA 1
ATOM 1635 C C . LEU B 1 57 ? -2.91 -11.18 -1.347 1 96.81 57 LEU B C 1
ATOM 1637 O O . LEU B 1 57 ? -3.396 -11.773 -0.383 1 96.81 57 LEU B O 1
ATOM 1641 N N . ALA B 1 58 ? -2.807 -11.672 -2.58 1 97.94 58 ALA B N 1
ATOM 1642 C CA . ALA B 1 58 ? -2.898 -13.102 -2.869 1 97.94 58 ALA B CA 1
ATOM 1643 C C . ALA B 1 58 ? -1.6 -13.625 -3.477 1 97.94 58 ALA B C 1
ATOM 1645 O O . ALA B 1 58 ? -0.976 -12.945 -4.297 1 97.94 58 ALA B O 1
ATOM 1646 N N . ILE B 1 59 ? -1.168 -14.781 -3.006 1 98.38 59 ILE B N 1
ATOM 1647 C CA . ILE B 1 59 ? 0.002 -15.461 -3.553 1 98.38 59 ILE B CA 1
ATOM 1648 C C . ILE B 1 59 ? -0.399 -16.828 -4.086 1 98.38 59 ILE B C 1
ATOM 1650 O O . ILE B 1 59 ? -0.983 -17.641 -3.359 1 98.38 59 ILE B O 1
ATOM 1654 N N . TRP B 1 60 ? -0.12 -17 -5.348 1 98.25 60 TRP B N 1
ATOM 1655 C CA . TRP B 1 60 ? -0.579 -18.188 -6.051 1 98.25 60 TRP B CA 1
ATOM 1656 C C . TRP B 1 60 ? 0.601 -19.062 -6.469 1 98.25 60 TRP B C 1
ATOM 1658 O O . TRP B 1 60 ? 1.604 -18.562 -6.977 1 98.25 60 TRP B O 1
ATOM 1668 N N . LYS B 1 61 ? 0.472 -20.344 -6.211 1 98.25 61 LYS B N 1
ATOM 1669 C CA . LYS B 1 61 ? 1.32 -21.328 -6.875 1 98.25 61 LYS B CA 1
ATOM 1670 C C . LYS B 1 61 ? 0.665 -21.844 -8.156 1 98.25 61 LYS B C 1
ATOM 1672 O O . LYS B 1 61 ? -0.419 -22.422 -8.109 1 98.25 61 LYS B O 1
ATOM 1677 N N . MET B 1 62 ? 1.31 -21.594 -9.328 1 97.56 62 MET B N 1
ATOM 1678 C CA . MET B 1 62 ? 0.662 -21.891 -10.594 1 97.56 62 MET B CA 1
ATOM 1679 C C . MET B 1 62 ? 1.601 -22.672 -11.516 1 97.56 62 MET B C 1
ATOM 1681 O O . MET B 1 62 ? 2.797 -22.391 -11.57 1 97.56 62 MET B O 1
ATOM 1685 N N . GLU B 1 63 ? 1.011 -23.531 -12.172 1 97.06 63 GLU B N 1
ATOM 1686 C CA . GLU B 1 63 ? 1.729 -24.266 -13.211 1 97.06 63 GLU B CA 1
ATOM 1687 C C . GLU B 1 63 ? 1.466 -23.672 -14.594 1 97.06 63 GLU B C 1
ATOM 1689 O O . GLU B 1 63 ? 0.364 -23.188 -14.867 1 97.06 63 GLU B O 1
ATOM 1694 N N . SER B 1 64 ? 2.498 -23.609 -15.344 1 94.81 64 SER B N 1
ATOM 1695 C CA . SER B 1 64 ? 2.361 -23.203 -16.734 1 94.81 64 SER B CA 1
ATOM 1696 C C . SER B 1 64 ? 2.928 -24.266 -17.672 1 94.81 64 SER B C 1
ATOM 1698 O O . SER B 1 64 ? 3.9 -24.938 -17.344 1 94.81 64 SER B O 1
ATOM 1700 N 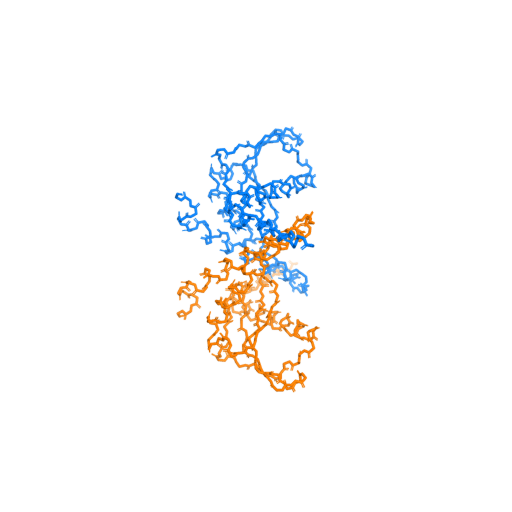N . LYS B 1 65 ? 2.258 -24.438 -18.828 1 91.62 65 LYS B N 1
ATOM 1701 C CA . LYS B 1 65 ? 2.752 -25.344 -19.859 1 91.62 65 LYS B CA 1
ATOM 1702 C C . LYS B 1 65 ? 3.377 -24.562 -21.016 1 91.62 65 LYS B C 1
ATOM 1704 O O . LYS B 1 65 ? 4.117 -25.125 -21.828 1 91.62 65 LYS B O 1
ATOM 1709 N N . GLN B 1 66 ? 3.027 -23.312 -21.109 1 87.62 66 GLN B N 1
ATOM 1710 C CA . GLN B 1 66 ? 3.533 -22.438 -22.156 1 87.62 66 GLN B CA 1
ATOM 1711 C C . GLN B 1 66 ? 4.184 -21.188 -21.562 1 87.62 66 GLN B C 1
ATOM 1713 O O . GLN B 1 66 ? 3.668 -20.609 -20.609 1 87.62 66 GLN B O 1
ATOM 1718 N N . PRO B 1 67 ? 5.234 -20.703 -22.062 1 88.5 67 PRO B N 1
ATOM 1719 C CA . PRO B 1 67 ? 5.953 -21.234 -23.219 1 88.5 67 PRO B CA 1
ATOM 1720 C C . PRO B 1 67 ? 6.711 -22.516 -22.906 1 88.5 67 PRO B C 1
ATOM 1722 O O . PRO B 1 67 ? 7.066 -23.266 -23.812 1 88.5 67 PRO B O 1
ATOM 1725 N N . LYS B 1 68 ? 7.07 -22.703 -21.547 1 87.62 68 LYS B N 1
ATOM 1726 C CA . LYS B 1 68 ? 7.676 -23.953 -21.094 1 87.62 68 LYS B CA 1
ATOM 1727 C C . LYS B 1 68 ? 7.023 -24.438 -19.797 1 87.62 68 LYS B C 1
ATOM 1729 O O . LYS B 1 68 ? 6.441 -23.641 -19.047 1 87.62 68 LYS B O 1
ATOM 1734 N N . LYS B 1 69 ? 7.09 -25.781 -19.656 1 92.19 69 LYS B N 1
ATOM 1735 C CA . LYS B 1 69 ? 6.57 -26.344 -18.406 1 92.19 69 LYS B CA 1
ATOM 1736 C C . LYS B 1 69 ? 7.328 -25.812 -17.203 1 92.19 69 LYS B C 1
ATOM 1738 O O . LYS B 1 69 ? 8.547 -25.984 -17.094 1 92.19 69 LYS B O 1
ATOM 1743 N N . GLN B 1 70 ? 6.586 -25.062 -16.375 1 94.88 70 GLN B N 1
ATOM 1744 C CA . GLN B 1 70 ? 7.219 -24.438 -15.219 1 94.88 70 GLN B CA 1
ATOM 1745 C C . GLN B 1 70 ? 6.18 -24.047 -14.164 1 94.88 70 GLN B C 1
ATOM 1747 O O . GLN B 1 70 ? 5.008 -23.844 -14.484 1 94.88 70 GLN B O 1
ATOM 1752 N N . THR B 1 71 ? 6.617 -24.188 -12.977 1 97.06 71 THR B N 1
ATOM 1753 C CA . THR B 1 71 ? 5.777 -23.734 -11.875 1 97.06 71 THR B CA 1
ATOM 1754 C C . THR B 1 71 ? 6.305 -22.422 -11.297 1 97.06 71 THR B C 1
ATOM 1756 O O . THR B 1 71 ? 7.516 -22.219 -11.195 1 97.06 71 THR B O 1
ATOM 1759 N N . PHE B 1 72 ? 5.309 -21.484 -10.891 1 96.81 72 PHE B N 1
ATOM 1760 C CA . PHE B 1 72 ? 5.688 -20.156 -10.438 1 96.81 72 PHE B CA 1
ATOM 1761 C C . PHE B 1 72 ? 4.879 -19.766 -9.203 1 96.81 72 PHE B C 1
ATOM 1763 O O . PHE B 1 72 ? 3.777 -20.266 -8.992 1 96.81 72 PHE B O 1
ATOM 1770 N N . TRP B 1 73 ? 5.562 -18.984 -8.422 1 98.38 73 TRP B N 1
ATOM 1771 C CA . TRP B 1 73 ? 4.805 -18.156 -7.484 1 98.38 73 TRP B CA 1
ATOM 1772 C C . TRP B 1 73 ? 4.406 -16.828 -8.125 1 98.38 73 TRP B C 1
ATOM 1774 O O . TRP B 1 73 ? 5.238 -16.156 -8.734 1 98.38 73 TRP B O 1
ATOM 1784 N N . VAL B 1 74 ? 3.137 -16.469 -8.078 1 98.44 74 VAL B N 1
ATOM 1785 C CA . VAL B 1 74 ? 2.654 -15.18 -8.586 1 98.44 74 VAL B CA 1
ATOM 1786 C C . VAL B 1 74 ? 1.947 -14.414 -7.465 1 98.44 74 VAL B C 1
ATOM 1788 O O . VAL B 1 74 ? 1.148 -14.992 -6.723 1 98.44 74 VAL B O 1
ATOM 1791 N N . MET B 1 75 ? 2.287 -13.125 -7.336 1 98.12 75 MET B N 1
ATOM 1792 C CA . MET B 1 75 ? 1.715 -12.289 -6.285 1 98.12 75 MET B CA 1
ATOM 1793 C C . MET B 1 75 ? 0.865 -11.172 -6.883 1 98.12 75 MET B C 1
ATOM 1795 O O . MET B 1 75 ? 1.251 -10.562 -7.883 1 98.12 75 MET B O 1
ATOM 1799 N N . SER B 1 76 ? -0.299 -10.891 -6.352 1 97.19 76 SER B N 1
ATOM 1800 C CA . SER B 1 76 ? -1.164 -9.766 -6.695 1 97.19 76 SER B CA 1
ATOM 1801 C C . SER B 1 76 ? -1.832 -9.18 -5.457 1 97.19 76 SER B C 1
ATOM 1803 O O . SER B 1 76 ? -1.896 -9.836 -4.414 1 97.19 76 SER B O 1
ATOM 1805 N N . GLY B 1 77 ? -2.324 -7.945 -5.461 1 94.81 77 GLY B N 1
ATOM 1806 C CA . GLY B 1 77 ? -2.922 -7.234 -4.344 1 94.81 77 GLY B CA 1
ATOM 1807 C C . GLY B 1 77 ? -2.801 -5.727 -4.461 1 94.81 77 GLY B C 1
ATOM 1808 O O . GLY B 1 77 ? -2.906 -5.172 -5.555 1 94.81 77 GLY B O 1
ATOM 1809 N N . ASP B 1 78 ? -2.691 -5.148 -3.324 1 89.88 78 ASP B N 1
ATOM 1810 C CA . ASP B 1 78 ? -2.449 -3.709 -3.293 1 89.88 78 ASP B CA 1
ATOM 1811 C C . ASP B 1 78 ? -0.969 -3.396 -3.504 1 89.88 78 ASP B C 1
ATOM 1813 O O . ASP B 1 78 ? -0.357 -2.695 -2.695 1 89.88 78 ASP B O 1
ATOM 1817 N N . LEU B 1 79 ? -0.371 -4.004 -4.469 1 93.12 79 LEU B N 1
ATOM 1818 C CA . LEU B 1 79 ? 1.021 -3.924 -4.895 1 93.12 79 LEU B CA 1
ATOM 1819 C C . LEU B 1 79 ? 1.179 -4.395 -6.332 1 93.12 79 LEU B C 1
ATOM 1821 O O . LEU B 1 79 ? 0.276 -5.031 -6.887 1 93.12 79 LEU B O 1
ATOM 1825 N N . PRO B 1 80 ? 2.271 -3.902 -6.988 1 92.94 80 PRO B N 1
ATOM 1826 C CA . PRO B 1 80 ? 2.502 -4.434 -8.336 1 92.94 80 PRO B CA 1
ATOM 1827 C C . PRO B 1 80 ? 2.584 -5.957 -8.367 1 92.94 80 PRO B C 1
ATOM 1829 O O . PRO B 1 80 ? 3.146 -6.566 -7.449 1 92.94 80 PRO B O 1
ATOM 1832 N N . SER B 1 81 ? 1.975 -6.531 -9.352 1 97.19 81 SER B N 1
ATOM 1833 C CA . SER B 1 81 ? 2.092 -7.98 -9.508 1 97.19 81 SER B CA 1
ATOM 1834 C C . SER B 1 81 ? 3.512 -8.383 -9.898 1 97.19 81 SER B C 1
ATOM 1836 O O . SER B 1 81 ? 4.223 -7.617 -10.555 1 97.19 81 SER B O 1
ATOM 1838 N N . ASP B 1 82 ? 3.889 -9.469 -9.461 1 97.62 82 ASP B N 1
ATOM 1839 C CA . ASP B 1 82 ? 5.195 -10.039 -9.773 1 97.62 82 ASP B CA 1
ATOM 1840 C C . ASP B 1 82 ? 5.16 -11.562 -9.688 1 97.62 82 ASP B C 1
ATOM 1842 O O . ASP B 1 82 ? 4.164 -12.148 -9.242 1 97.62 82 ASP B O 1
ATOM 1846 N N . TYR B 1 83 ? 6.148 -12.18 -10.242 1 97.62 83 TYR B N 1
ATOM 1847 C CA . TYR B 1 83 ? 6.195 -13.641 -10.211 1 97.62 83 TYR B CA 1
ATOM 1848 C C . TYR B 1 83 ? 7.633 -14.141 -10.148 1 97.62 83 TYR B C 1
ATOM 1850 O O . TYR B 1 83 ? 8.57 -13.398 -10.469 1 97.62 83 TYR B O 1
ATOM 1858 N N . VAL B 1 84 ? 7.82 -15.367 -9.656 1 96.94 84 VAL B N 1
ATOM 1859 C CA . VAL B 1 84 ? 9.141 -15.969 -9.547 1 96.94 84 VAL B CA 1
ATOM 1860 C C . VAL B 1 84 ? 9.031 -17.484 -9.68 1 96.94 84 VAL B C 1
ATOM 1862 O O . VAL B 1 84 ? 7.977 -18.062 -9.422 1 96.94 84 VAL B O 1
ATOM 1865 N N . ASP B 1 85 ? 10.141 -18.047 -10.086 1 96.06 85 ASP B N 1
ATOM 1866 C CA . ASP B 1 85 ? 10.195 -19.5 -10.18 1 96.06 85 ASP B CA 1
ATOM 1867 C C . ASP B 1 85 ? 9.914 -20.141 -8.828 1 96.06 85 ASP B C 1
ATOM 1869 O O . ASP B 1 85 ? 10.398 -19.672 -7.797 1 96.06 85 ASP B O 1
ATOM 1873 N N . VAL B 1 86 ? 9.273 -21.234 -8.82 1 96.56 86 VAL B N 1
ATOM 1874 C CA . VAL B 1 86 ? 8.828 -21.922 -7.617 1 96.56 86 VAL B CA 1
ATOM 1875 C C . VAL B 1 86 ? 10.039 -22.391 -6.812 1 96.56 86 VAL B C 1
ATOM 1877 O O . VAL B 1 86 ? 9.938 -22.625 -5.602 1 96.56 86 VAL B O 1
ATOM 1880 N N . LYS B 1 87 ? 11.172 -22.547 -7.41 1 95.44 87 LYS B N 1
ATOM 1881 C CA . LYS B 1 87 ? 12.367 -23.109 -6.785 1 95.44 87 LYS B CA 1
ATOM 1882 C C . LYS B 1 87 ? 12.93 -22.172 -5.723 1 95.44 87 LYS B C 1
ATOM 1884 O O . LYS B 1 87 ? 13.664 -22.594 -4.832 1 95.44 87 LYS B O 1
ATOM 1889 N N . VAL B 1 88 ? 12.562 -20.969 -5.734 1 94.62 88 VAL B N 1
ATOM 1890 C CA . VAL B 1 88 ? 13.172 -19.984 -4.844 1 94.62 88 VAL B CA 1
ATOM 1891 C C . VAL B 1 88 ? 12.453 -19.984 -3.498 1 94.62 88 VAL B C 1
ATOM 1893 O O . VAL B 1 88 ? 12.93 -19.391 -2.531 1 94.62 88 VAL B O 1
ATOM 1896 N N . ALA B 1 89 ? 11.289 -20.641 -3.42 1 96.62 89 ALA B N 1
ATOM 1897 C CA . ALA B 1 89 ? 10.492 -20.672 -2.195 1 96.62 89 ALA B CA 1
ATOM 1898 C C . ALA B 1 89 ? 9.664 -21.938 -2.109 1 96.62 89 ALA B C 1
ATOM 1900 O O . ALA B 1 89 ? 8.969 -22.312 -3.064 1 96.62 89 ALA B O 1
ATOM 1901 N N . ALA B 1 90 ? 9.672 -22.547 -0.96 1 96 90 ALA B N 1
ATOM 1902 C CA . ALA B 1 90 ? 8.961 -23.812 -0.767 1 96 90 ALA B CA 1
ATOM 1903 C C . ALA B 1 90 ? 7.5 -23.562 -0.4 1 96 90 ALA B C 1
ATOM 1905 O O . ALA B 1 90 ? 6.637 -24.406 -0.655 1 96 90 ALA B O 1
ATOM 1906 N N . THR B 1 91 ? 7.285 -22.453 0.283 1 97.88 91 THR B N 1
ATOM 1907 C CA . THR B 1 91 ? 5.938 -22.141 0.752 1 97.88 91 THR B CA 1
ATOM 1908 C C . THR B 1 91 ? 5.512 -20.75 0.292 1 97.88 91 THR B C 1
ATOM 1910 O O . THR B 1 91 ? 6.344 -19.953 -0.151 1 97.88 91 THR B O 1
ATOM 1913 N N . ALA B 1 92 ? 4.223 -20.516 0.389 1 98.06 92 ALA B N 1
ATOM 1914 C CA . ALA B 1 92 ? 3.699 -19.188 0.086 1 98.06 92 ALA B CA 1
ATOM 1915 C C . ALA B 1 92 ? 4.379 -18.125 0.94 1 98.06 92 ALA B C 1
ATOM 1917 O O . ALA B 1 92 ? 4.719 -17.047 0.446 1 98.06 92 ALA B O 1
ATOM 1918 N N . ARG B 1 93 ? 4.578 -18.438 2.195 1 97.94 93 ARG B N 1
ATOM 1919 C CA . ARG B 1 93 ? 5.219 -17.516 3.125 1 97.94 93 ARG B CA 1
ATOM 1920 C C . ARG B 1 93 ? 6.652 -17.219 2.695 1 97.94 93 ARG B C 1
ATOM 1922 O O . ARG B 1 93 ? 7.07 -16.062 2.691 1 97.94 93 ARG B O 1
ATOM 1929 N N . ASP B 1 94 ? 7.348 -18.234 2.246 1 98.19 94 ASP B N 1
ATOM 1930 C CA . ASP B 1 94 ? 8.711 -18.078 1.758 1 98.19 94 ASP B CA 1
ATOM 1931 C C . ASP B 1 94 ? 8.742 -17.234 0.479 1 98.19 94 ASP B C 1
ATOM 1933 O O . ASP B 1 94 ? 9.688 -16.484 0.245 1 98.19 94 ASP B O 1
ATOM 1937 N N . ALA B 1 95 ? 7.75 -17.422 -0.324 1 98.44 95 ALA B N 1
ATOM 1938 C CA . ALA B 1 95 ? 7.672 -16.656 -1.564 1 98.44 95 ALA B CA 1
ATOM 1939 C C . ALA B 1 95 ? 7.527 -15.172 -1.279 1 98.44 95 ALA B C 1
ATOM 1941 O O . ALA B 1 95 ? 8.188 -14.344 -1.909 1 98.44 95 ALA B O 1
ATOM 1942 N N . ILE B 1 96 ? 6.719 -14.82 -0.268 1 98.25 96 ILE B N 1
ATOM 1943 C CA . ILE B 1 96 ? 6.523 -13.43 0.109 1 98.25 96 ILE B CA 1
ATOM 1944 C C . ILE B 1 96 ? 7.836 -12.844 0.62 1 98.25 96 ILE B C 1
ATOM 1946 O O . ILE B 1 96 ? 8.188 -11.703 0.289 1 98.25 96 ILE B O 1
ATOM 1950 N N . ARG B 1 97 ? 8.523 -13.633 1.371 1 97.94 97 ARG B N 1
ATOM 1951 C CA . ARG B 1 97 ? 9.836 -13.211 1.86 1 97.94 97 ARG B CA 1
ATOM 1952 C C . ARG B 1 97 ? 10.789 -12.938 0.704 1 97.94 97 ARG B C 1
ATOM 1954 O O . ARG B 1 97 ? 11.523 -11.953 0.718 1 97.94 97 ARG B O 1
ATOM 1961 N N . HIS B 1 98 ? 10.758 -13.836 -0.215 1 98.19 98 HIS B N 1
ATOM 1962 C CA . HIS B 1 98 ? 11.633 -13.688 -1.373 1 98.19 98 HIS B CA 1
ATOM 1963 C C . HIS B 1 98 ? 11.312 -12.414 -2.148 1 98.19 98 HIS B C 1
ATOM 1965 O O . HIS B 1 98 ? 12.211 -11.648 -2.5 1 98.19 98 HIS B O 1
ATOM 1971 N N . PHE B 1 99 ? 10.016 -12.148 -2.434 1 98.25 99 PHE B N 1
ATOM 1972 C CA . PHE B 1 99 ? 9.609 -10.93 -3.121 1 98.25 99 PHE B CA 1
ATOM 1973 C C . PHE B 1 99 ? 10.055 -9.695 -2.346 1 98.25 99 PHE B C 1
ATOM 1975 O O . PHE B 1 99 ? 10.523 -8.719 -2.936 1 98.25 99 PHE B O 1
ATOM 1982 N N . SER B 1 100 ? 9.891 -9.773 -1.015 1 97.88 100 SER B N 1
ATOM 1983 C CA . SER B 1 100 ? 10.32 -8.664 -0.172 1 97.88 100 SER B CA 1
ATOM 1984 C C . SER B 1 100 ? 11.797 -8.352 -0.374 1 97.88 100 SER B C 1
ATOM 1986 O O . SER B 1 100 ? 12.164 -7.199 -0.616 1 97.88 100 SER B O 1
ATOM 1988 N N . MET B 1 101 ? 12.633 -9.328 -0.335 1 96.62 101 MET B N 1
ATOM 1989 C CA . MET B 1 101 ? 14.078 -9.172 -0.491 1 96.62 101 MET B CA 1
ATOM 1990 C C . MET B 1 101 ? 14.422 -8.656 -1.884 1 96.62 101 MET B C 1
ATOM 1992 O O . MET B 1 101 ? 15.203 -7.711 -2.025 1 96.62 101 MET B O 1
ATOM 1996 N N . MET B 1 102 ? 13.82 -9.211 -2.861 1 96.94 102 MET B N 1
ATOM 1997 C CA . MET B 1 102 ? 14.07 -8.836 -4.25 1 96.94 102 MET B CA 1
ATOM 1998 C C . MET B 1 102 ? 13.695 -7.379 -4.5 1 96.94 102 MET B C 1
ATOM 2000 O O . MET B 1 102 ? 14.43 -6.652 -5.176 1 96.94 102 MET B O 1
ATOM 2004 N N . TRP B 1 103 ? 12.586 -7.004 -4.016 1 97.5 103 TRP B N 1
ATOM 2005 C CA . TRP B 1 103 ? 12.125 -5.637 -4.234 1 97.5 103 TRP B CA 1
ATOM 2006 C C . TRP B 1 103 ? 12.984 -4.645 -3.461 1 97.5 103 TRP B C 1
ATOM 2008 O O . TRP B 1 103 ? 13.227 -3.527 -3.926 1 97.5 103 TRP B O 1
ATOM 2018 N N . GLN B 1 104 ? 13.477 -5.059 -2.289 1 94.62 104 GLN B N 1
ATOM 2019 C CA . GLN B 1 104 ? 14.406 -4.234 -1.528 1 94.62 104 GLN B CA 1
ATOM 2020 C C . GLN B 1 104 ? 15.695 -3.984 -2.314 1 94.62 104 GLN B C 1
ATOM 2022 O O . GLN B 1 104 ? 16.156 -2.846 -2.416 1 94.62 104 GLN B O 1
ATOM 2027 N N . LEU B 1 105 ? 16.203 -5.047 -2.861 1 94.56 105 LEU B N 1
ATOM 2028 C CA . LEU B 1 105 ? 17.422 -4.965 -3.652 1 94.56 105 LEU B CA 1
ATOM 2029 C C . LEU B 1 105 ? 17.219 -4.105 -4.895 1 94.56 105 LEU B C 1
ATOM 2031 O O . LEU B 1 105 ? 18.062 -3.266 -5.223 1 94.56 105 LEU B O 1
ATOM 2035 N N . LYS B 1 106 ? 16.109 -4.285 -5.574 1 94.44 106 LYS B N 1
ATOM 2036 C CA . LYS B 1 106 ? 15.805 -3.5 -6.766 1 94.44 106 LYS B CA 1
ATOM 2037 C C . LYS B 1 106 ? 15.711 -2.014 -6.438 1 94.44 106 LYS B C 1
ATOM 2039 O O . LYS B 1 106 ? 16.234 -1.176 -7.176 1 94.44 106 LYS B O 1
ATOM 2044 N N . ALA B 1 107 ? 15.07 -1.707 -5.336 1 92.44 107 ALA B N 1
ATOM 2045 C CA . ALA B 1 107 ? 14.93 -0.315 -4.918 1 92.44 107 ALA B CA 1
ATOM 2046 C C . ALA B 1 107 ? 16.281 0.303 -4.598 1 92.44 107 ALA B C 1
ATOM 2048 O O . ALA B 1 107 ? 16.547 1.452 -4.957 1 92.44 107 ALA B O 1
ATOM 2049 N N . GLU B 1 108 ? 17.125 -0.457 -3.914 1 88.88 108 GLU B N 1
ATOM 2050 C CA . GLU B 1 108 ? 18.469 0.01 -3.578 1 88.88 108 GLU B CA 1
ATOM 2051 C C . GLU B 1 108 ? 19.281 0.292 -4.836 1 88.88 108 GLU B C 1
ATOM 2053 O O . GLU B 1 108 ? 20.016 1.286 -4.898 1 88.88 108 GLU B O 1
ATOM 2058 N N . ASN B 1 109 ? 19.156 -0.556 -5.762 1 89.44 109 ASN B N 1
ATOM 2059 C CA . ASN B 1 109 ? 19.875 -0.394 -7.02 1 89.44 109 ASN B CA 1
ATOM 2060 C C . ASN B 1 109 ? 19.422 0.845 -7.781 1 89.44 109 ASN B C 1
ATOM 2062 O O . ASN B 1 109 ? 20.219 1.551 -8.383 1 89.44 109 ASN B O 1
ATOM 2066 N N . LEU B 1 110 ? 18.141 1.094 -7.789 1 86.69 110 LEU B N 1
ATOM 2067 C CA . LEU B 1 110 ? 17.594 2.281 -8.43 1 86.69 110 LEU B CA 1
ATOM 2068 C C . LEU B 1 110 ? 18.0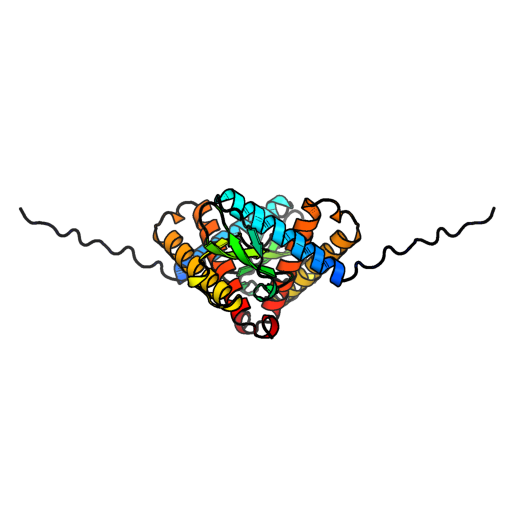94 3.551 -7.758 1 86.69 110 LEU B C 1
ATOM 2070 O O . LEU B 1 110 ? 18.391 4.543 -8.43 1 86.69 110 LEU B O 1
ATOM 2074 N N . HIS B 1 111 ? 18.25 3.463 -6.469 1 82.69 111 HIS B N 1
ATOM 2075 C CA . HIS B 1 111 ? 18.734 4.617 -5.719 1 82.69 111 HIS B CA 1
ATOM 2076 C C . HIS B 1 111 ? 20.203 4.891 -6.012 1 82.69 111 HIS B C 1
ATOM 2078 O O . HIS B 1 111 ? 20.609 6.043 -6.168 1 82.69 111 HIS B O 1
ATOM 2084 N N . LYS B 1 112 ? 20.969 3.854 -6.125 1 80.38 112 LYS B N 1
ATOM 2085 C CA . LYS B 1 112 ? 22.406 3.965 -6.324 1 80.38 112 LYS B CA 1
ATOM 2086 C C . LYS B 1 112 ? 22.734 4.387 -7.754 1 80.38 112 LYS B C 1
ATOM 2088 O O . LYS B 1 112 ? 23.75 5.035 -8 1 80.38 112 LYS B O 1
ATOM 2093 N N . SER B 1 113 ? 22.062 3.9 -8.648 1 75.62 113 SER B N 1
ATOM 2094 C CA . SER B 1 113 ? 22.359 4.156 -10.055 1 75.62 113 SER B CA 1
ATOM 2095 C C . SER B 1 113 ? 22.156 5.629 -10.398 1 75.62 113 SER B C 1
ATOM 2097 O O . SER B 1 113 ? 22.547 6.078 -11.477 1 75.62 113 SER B O 1
ATOM 2099 N N . GLY B 1 114 ? 21.984 6.539 -9.453 1 63.12 114 GLY B N 1
ATOM 2100 C CA . GLY B 1 114 ? 21.859 7.969 -9.695 1 63.12 114 GLY B CA 1
ATOM 2101 C C . GLY B 1 114 ? 20.672 8.32 -10.562 1 63.12 114 GLY B C 1
ATOM 2102 O O . GLY B 1 114 ? 20.5 9.477 -10.953 1 63.12 114 GLY B O 1
ATOM 2103 N N . VAL B 1 115 ? 20.172 7.34 -11.25 1 54.16 115 VAL B N 1
ATOM 2104 C CA . VAL B 1 115 ? 19 7.547 -12.102 1 54.16 115 VAL B CA 1
ATOM 2105 C C . VAL B 1 115 ? 17.875 8.188 -11.297 1 54.16 115 VAL B C 1
ATOM 2107 O O . VAL B 1 115 ? 16.844 8.586 -11.852 1 54.16 115 VAL B O 1
ATOM 2110 N N . THR B 1 116 ? 18.203 8.305 -9.977 1 58.53 116 THR B N 1
ATOM 2111 C CA . THR B 1 116 ? 17.219 8.938 -9.086 1 58.53 116 THR B CA 1
ATOM 2112 C C . THR B 1 116 ? 17.062 10.414 -9.422 1 58.53 116 THR B C 1
ATOM 2114 O O . THR B 1 116 ? 16.281 11.117 -8.781 1 58.53 116 THR B O 1
ATOM 2117 N N . LYS B 1 117 ? 17.891 10.656 -10.469 1 63.28 117 LYS B N 1
ATOM 2118 C CA . LYS B 1 117 ? 17.672 12.062 -10.805 1 63.28 117 LYS B CA 1
ATOM 2119 C C . LYS B 1 117 ? 16.328 12.266 -11.484 1 63.28 117 LYS B C 1
ATOM 2121 O O . LYS B 1 117 ? 15.805 13.383 -11.547 1 63.28 117 LYS B O 1
ATOM 2126 N N . ASP B 1 118 ? 15.781 11.195 -11.859 1 78 118 ASP B N 1
ATOM 2127 C CA . ASP B 1 118 ? 14.445 11.25 -12.453 1 78 118 ASP B CA 1
ATOM 2128 C C . ASP B 1 118 ? 13.375 11.023 -11.391 1 78 118 ASP B C 1
ATOM 2130 O O . ASP B 1 118 ? 13.352 9.977 -10.734 1 78 118 ASP B O 1
ATOM 2134 N N . PRO B 1 119 ? 12.586 12.008 -11.203 1 79.69 119 PRO B N 1
ATOM 2135 C CA . PRO B 1 119 ? 11.555 11.914 -10.172 1 79.69 119 PRO B CA 1
ATOM 2136 C C . PRO B 1 119 ? 10.688 10.664 -10.312 1 79.69 119 PRO B C 1
ATOM 2138 O O . PRO B 1 119 ? 10.242 10.102 -9.305 1 79.69 119 PRO B O 1
ATOM 2141 N N . THR B 1 120 ? 10.555 10.234 -11.531 1 84 120 THR B N 1
ATOM 2142 C CA . THR B 1 120 ? 9.727 9.062 -11.773 1 84 120 THR B CA 1
ATOM 2143 C C . THR B 1 120 ? 10.398 7.805 -11.219 1 84 120 THR B C 1
ATOM 2145 O O . THR B 1 120 ? 9.734 6.961 -10.617 1 84 120 THR B O 1
ATOM 2148 N N . GLN B 1 121 ? 11.672 7.707 -11.352 1 85.12 121 GLN B N 1
ATOM 2149 C CA . GLN B 1 121 ? 12.414 6.551 -10.852 1 85.12 121 GLN B CA 1
ATOM 2150 C C . GLN B 1 121 ? 12.5 6.559 -9.328 1 85.12 121 GLN B C 1
ATOM 2152 O O . GLN B 1 121 ? 12.469 5.504 -8.695 1 85.12 121 GLN B O 1
ATOM 2157 N N . LEU B 1 122 ? 12.57 7.742 -8.828 1 83.81 122 LEU B N 1
ATOM 2158 C CA . LEU B 1 122 ? 12.602 7.879 -7.375 1 83.81 122 LEU B CA 1
ATOM 2159 C C . LEU B 1 122 ? 11.281 7.422 -6.758 1 83.81 122 LEU B C 1
ATOM 2161 O O . LEU B 1 122 ? 11.273 6.684 -5.773 1 83.81 122 LEU B O 1
ATOM 2165 N N . LYS B 1 123 ? 10.234 7.832 -7.449 1 86.06 123 LYS B N 1
ATOM 2166 C CA . LYS B 1 123 ? 8.914 7.438 -6.965 1 86.06 123 LYS B CA 1
ATOM 2167 C C . LYS B 1 123 ? 8.742 5.922 -7.02 1 86.06 123 LYS B C 1
ATOM 2169 O O . LYS B 1 123 ? 8.164 5.324 -6.109 1 86.06 123 LYS B O 1
ATOM 2174 N N . PHE B 1 124 ? 9.242 5.438 -8.023 1 89 124 PHE B N 1
ATOM 2175 C CA . PHE B 1 124 ? 9.148 3.99 -8.188 1 89 124 PHE B CA 1
ATOM 2176 C C . PHE B 1 124 ? 9.977 3.271 -7.133 1 89 124 PHE B C 1
ATOM 2178 O O . PHE B 1 124 ? 9.523 2.287 -6.543 1 89 124 PHE B O 1
ATOM 2185 N N . ALA B 1 125 ? 11.188 3.76 -6.875 1 90.56 125 ALA B N 1
ATOM 2186 C CA . ALA B 1 125 ? 12.047 3.17 -5.852 1 90.56 125 ALA B CA 1
ATOM 2187 C C . ALA B 1 125 ? 11.383 3.234 -4.477 1 90.56 125 ALA B C 1
ATOM 2189 O O . ALA B 1 125 ? 11.422 2.264 -3.717 1 90.56 125 ALA B O 1
ATOM 2190 N N . GLN B 1 126 ? 10.773 4.262 -4.223 1 89.81 126 GLN B N 1
ATOM 2191 C CA . GLN B 1 126 ? 10.109 4.449 -2.936 1 89.81 126 GLN B CA 1
ATOM 2192 C C . GLN B 1 126 ? 8.938 3.479 -2.773 1 89.81 126 GLN B C 1
ATOM 2194 O O . GLN B 1 126 ? 8.734 2.922 -1.692 1 89.81 126 GLN B O 1
ATOM 2199 N N . LEU B 1 127 ? 8.32 3.393 -3.914 1 91.06 127 LEU B N 1
ATOM 2200 C CA . LEU B 1 127 ? 7.215 2.443 -3.902 1 91.06 127 LEU B CA 1
ATOM 2201 C C . LEU B 1 127 ? 7.711 1.034 -3.596 1 91.06 127 LEU B C 1
ATOM 2203 O O . LEU B 1 127 ? 7.156 0.353 -2.729 1 91.06 127 LEU B O 1
ATOM 2207 N N . LEU B 1 128 ? 8.781 0.646 -4.25 1 95 128 LEU B N 1
ATOM 2208 C CA . LEU B 1 128 ? 9.328 -0.697 -4.07 1 95 128 LEU B CA 1
ATOM 2209 C C . LEU B 1 128 ? 9.797 -0.905 -2.635 1 95 128 LEU B C 1
ATOM 2211 O O . LEU B 1 128 ? 9.547 -1.957 -2.041 1 95 128 LEU B O 1
ATOM 2215 N N . VAL B 1 129 ? 10.359 0.072 -2.045 1 94.12 129 VAL B N 1
ATOM 2216 C CA . VAL B 1 129 ? 10.828 -0.022 -0.667 1 94.12 129 VAL B CA 1
ATOM 2217 C C . VAL B 1 129 ? 9.641 -0.184 0.278 1 94.12 129 VAL B C 1
ATOM 2219 O O . VAL B 1 129 ? 9.648 -1.051 1.154 1 94.12 129 VAL B O 1
ATOM 2222 N N . SER B 1 130 ? 8.68 0.603 0.086 1 93.31 130 SER B N 1
ATOM 2223 C CA . SER B 1 130 ? 7.5 0.566 0.942 1 93.31 130 SER B CA 1
ATOM 2224 C C . SER B 1 130 ? 6.793 -0.782 0.853 1 93.31 130 SER B C 1
ATOM 2226 O O . SER B 1 130 ? 6.438 -1.372 1.875 1 93.31 130 SER B O 1
ATOM 2228 N N . ARG B 1 131 ? 6.598 -1.281 -0.352 1 95.69 131 ARG B N 1
ATOM 2229 C CA . ARG B 1 131 ? 5.918 -2.557 -0.549 1 95.69 131 ARG B CA 1
ATOM 2230 C C . ARG B 1 131 ? 6.762 -3.717 -0.037 1 95.69 131 ARG B C 1
ATOM 2232 O O . ARG B 1 131 ? 6.234 -4.68 0.523 1 95.69 131 ARG B O 1
ATOM 2239 N N . ALA B 1 132 ? 8.078 -3.555 -0.202 1 97 132 ALA B N 1
ATOM 2240 C CA . ALA B 1 132 ? 8.977 -4.586 0.324 1 97 132 ALA B CA 1
ATOM 2241 C C . ALA B 1 132 ? 8.875 -4.672 1.845 1 97 132 ALA B C 1
ATOM 2243 O O . ALA B 1 132 ? 8.828 -5.766 2.408 1 97 132 ALA B O 1
ATOM 2244 N N . GLU B 1 133 ? 8.828 -3.566 2.484 1 93.5 133 GLU B N 1
ATOM 2245 C CA . GLU B 1 133 ? 8.68 -3.52 3.936 1 93.5 133 GLU B CA 1
ATOM 2246 C C . GLU B 1 133 ? 7.344 -4.117 4.375 1 93.5 133 GLU B C 1
ATOM 2248 O O . GLU B 1 133 ? 7.281 -4.836 5.375 1 93.5 133 GLU B O 1
ATOM 2253 N N . SER B 1 134 ? 6.336 -3.766 3.633 1 93.38 134 SER B N 1
ATOM 2254 C CA . SER B 1 134 ? 5.023 -4.328 3.926 1 93.38 134 SER B CA 1
ATOM 2255 C C . SER B 1 134 ? 5.031 -5.848 3.803 1 93.38 134 SER B C 1
ATOM 2257 O O . SER B 1 134 ? 4.492 -6.551 4.66 1 93.38 134 SER B O 1
ATOM 2259 N N . LEU B 1 135 ? 5.613 -6.328 2.744 1 96.81 135 LEU B N 1
ATOM 2260 C CA . LEU B 1 135 ? 5.715 -7.77 2.541 1 96.81 135 LEU B CA 1
ATOM 2261 C C . LEU B 1 135 ? 6.492 -8.422 3.676 1 96.81 135 LEU B C 1
ATOM 2263 O O . LEU B 1 135 ? 6.109 -9.492 4.156 1 96.81 135 LEU B O 1
ATOM 2267 N N . TYR B 1 136 ? 7.527 -7.812 4.09 1 95.44 136 TYR B N 1
ATOM 2268 C CA . TYR B 1 136 ? 8.328 -8.336 5.195 1 95.44 136 TYR B CA 1
ATOM 2269 C C . TYR B 1 136 ? 7.492 -8.43 6.469 1 95.44 136 TYR B C 1
ATOM 2271 O O . TYR B 1 136 ? 7.535 -9.438 7.172 1 95.44 136 TYR B O 1
ATOM 2279 N N . LYS B 1 137 ? 6.781 -7.383 6.754 1 92.31 137 LYS B N 1
ATOM 2280 C CA . LYS B 1 137 ? 5.934 -7.367 7.941 1 92.31 137 LYS B CA 1
ATOM 2281 C C . LYS B 1 137 ? 4.871 -8.461 7.871 1 92.31 137 LYS B C 1
ATOM 2283 O O . LYS B 1 137 ? 4.574 -9.109 8.875 1 92.31 137 LYS B O 1
ATOM 2288 N N . MET B 1 138 ? 4.328 -8.625 6.695 1 94 138 MET B N 1
ATOM 2289 C CA . MET B 1 138 ? 3.342 -9.688 6.512 1 94 138 MET B CA 1
ATOM 2290 C C . MET B 1 138 ? 3.965 -11.055 6.742 1 94 138 MET B C 1
ATOM 2292 O O . MET B 1 138 ? 3.342 -11.938 7.34 1 94 138 MET B O 1
ATOM 2296 N N . ASN B 1 139 ? 5.141 -11.188 6.18 1 96.25 139 ASN B N 1
ATOM 2297 C CA . ASN B 1 139 ? 5.859 -12.438 6.391 1 96.25 139 ASN B CA 1
ATOM 2298 C C . ASN B 1 139 ? 6.051 -12.734 7.875 1 96.25 139 ASN B C 1
ATOM 2300 O O . ASN B 1 139 ? 5.941 -13.883 8.305 1 96.25 139 ASN B O 1
ATOM 2304 N N . GLN B 1 140 ? 6.215 -11.719 8.703 1 93.88 140 GLN B N 1
ATOM 2305 C CA . GLN B 1 140 ? 6.523 -11.859 10.117 1 93.88 140 GLN B CA 1
ATOM 2306 C C . GLN B 1 140 ? 5.254 -11.992 10.953 1 93.88 140 GLN B C 1
ATOM 2308 O O . GLN B 1 140 ? 5.309 -12.375 12.125 1 93.88 140 GLN B O 1
ATOM 2313 N N . ASP B 1 141 ? 4.152 -11.633 10.398 1 92.62 141 ASP B N 1
ATOM 2314 C CA . ASP B 1 141 ? 2.896 -11.64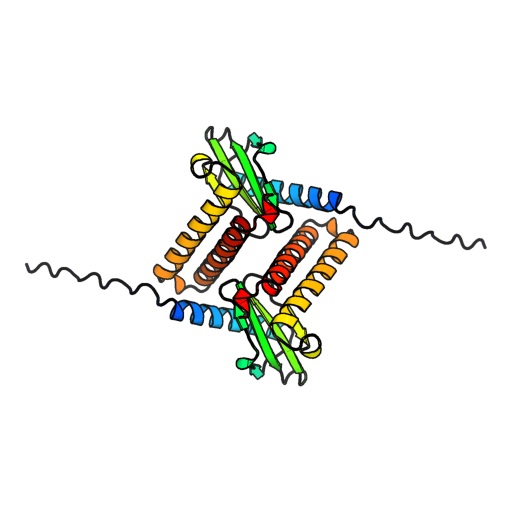8 11.133 1 92.62 141 ASP B CA 1
ATOM 2315 C C . ASP B 1 141 ? 2.34 -13.062 11.242 1 92.62 141 ASP B C 1
ATOM 2317 O O . ASP B 1 141 ? 1.585 -13.508 10.375 1 92.62 141 ASP B O 1
ATOM 2321 N N . GLU B 1 142 ? 2.506 -13.695 12.328 1 93.88 142 GLU B N 1
ATOM 2322 C CA . GLU B 1 142 ? 2.125 -15.094 12.523 1 93.88 142 GLU B CA 1
ATOM 2323 C C . GLU B 1 142 ? 0.62 -15.281 12.367 1 93.88 142 GLU B C 1
ATOM 2325 O O . GLU B 1 142 ? 0.163 -16.359 11.977 1 93.88 142 GLU B O 1
ATOM 2330 N N . LYS B 1 143 ? -0.138 -14.211 12.594 1 91 143 LYS B N 1
ATOM 2331 C CA . LYS B 1 143 ? -1.593 -14.312 12.531 1 91 143 LYS B CA 1
ATOM 2332 C C . LYS B 1 143 ? -2.064 -14.594 11.109 1 91 143 LYS B C 1
ATOM 2334 O O . LYS B 1 143 ? -3.129 -15.188 10.906 1 91 143 LYS B O 1
ATOM 2339 N N . LEU B 1 144 ? -1.282 -14.188 10.156 1 92.31 144 LEU B N 1
ATOM 2340 C CA . LEU B 1 144 ? -1.644 -14.367 8.75 1 92.31 144 LEU B CA 1
ATOM 2341 C C . LEU B 1 144 ? -1.365 -15.789 8.289 1 92.31 144 LEU B C 1
ATOM 2343 O O . LEU B 1 144 ? -1.861 -16.219 7.242 1 92.31 144 LEU B O 1
ATOM 2347 N N . TRP B 1 145 ? -0.563 -16.547 9.062 1 94 145 TRP B N 1
ATOM 2348 C CA . TRP B 1 145 ? -0.084 -17.844 8.57 1 94 145 TRP B CA 1
ATOM 2349 C C . TRP B 1 145 ? -0.576 -18.984 9.461 1 94 145 TRP B C 1
ATOM 2351 O O . TRP B 1 145 ? -0.315 -20.156 9.18 1 94 145 TRP B O 1
ATOM 2361 N N . GLY B 1 146 ? -1.1 -18.594 10.648 1 81.94 146 GLY B N 1
ATOM 2362 C CA . GLY B 1 146 ? -1.619 -19.594 11.57 1 81.94 146 GLY B CA 1
ATOM 2363 C C . GLY B 1 146 ? -3.002 -20.094 11.195 1 81.94 146 GLY B C 1
ATOM 2364 O O . GLY B 1 146 ? -3.689 -19.469 10.383 1 81.94 146 GLY B O 1
#

Solvent-accessible surface area (backbone atoms only — not comparable to full-atom values): 15809 Å² total; per-residue (Å²): 132,82,78,73,72,75,72,72,74,71,72,72,74,76,52,70,64,58,53,50,52,52,50,51,50,52,37,50,51,52,41,49,53,53,34,46,75,73,59,34,46,75,72,44,72,43,64,91,59,30,46,76,47,81,68,46,37,36,38,38,34,32,32,21,62,35,83,52,78,45,50,29,37,38,34,24,51,83,54,84,65,50,71,45,62,38,87,78,29,93,43,51,60,43,40,39,41,46,51,16,52,52,31,40,52,51,19,51,48,44,56,67,64,57,55,42,74,36,67,68,51,40,51,49,25,45,45,30,39,28,52,16,51,50,32,42,52,54,56,66,37,60,80,80,74,104,134,83,79,73,74,72,73,73,73,72,73,73,75,76,53,70,63,58,53,50,52,50,49,52,51,52,39,51,51,51,41,49,51,53,34,46,75,73,59,34,46,75,72,44,72,45,64,91,60,30,46,77,46,79,66,47,36,38,38,40,33,31,32,20,61,37,83,53,79,44,50,29,37,38,35,23,51,84,53,83,64,50,72,43,62,37,88,79,27,92,43,52,61,44,39,39,40,47,52,16,52,50,30,39,52,52,19,52,50,45,56,66,65,55,55,43,73,36,67,68,50,39,51,48,25,45,45,30,38,28,53,15,50,50,32,41,51,54,55,66,37,59,79,82,74,104

Radius of gyration: 22.71 Å; Cα contacts (8 Å, |Δi|>4): 407; chains: 2; bounding box: 109×57×44 Å

Sequence (292 aa):
MTEEVAESVAQPTPDPEALRQEWVRTQFQKANRFLAEKGVIPSKVLADESRYLAPYLAIWKMESKQPKKQTFWVMSGDLPSDYVDVKVAATARDAIRHFSMMWQLKAENLHKSGVTKDPTQLKFAQLLVSRAESLYKMNQDEKLWGMTEEVAESVAQPTPDPEALRQEWVRTQFQKANRFLAEKGVIPSKVLADESRYLAPYLAIWKMESKQPKKQTFWVMSGDLPSDYVDVKVAATARDAIRHFSMMWQLKAENLHKSGVTKDPTQLKFAQLLVSRAESLYKMNQDEKLWG

InterPro domains:
  IPR032251 Protein of unknown function DUF4826 [PF16108] (17-145)